Protein AF-A0A8T7B0U7-F1 (afdb_monomer)

Nearest PDB structures (foldseek):
  4ayx-assembly1_A  TM=1.144E-01  e=4.766E+00  Homo sapiens

Sequence (332 aa):
MTILILPALLFLIVSVLLARHGRPAISWLVFVVGLVSWLVGVDAVIETTLRKLHQYPARVALLSASFLALSVAGRRCGWAAGVYSGLLLLPLLVWLAVRIELEPFRNLAWLAWLVALVSHLEILRGIPGARYLAAWHVGGVVLVVTLLVRELQWIIGVTTWTNTAIVIALVVLAISLAHGHRFLHWPLRRERRIYLATAVTLVCSLLVWFLVVVTVTSGDPMPLAYRPLLNPYDIATLILLVGALVVLHAGLMQWRPAFAIATIGLSAASLCGWLLVGFAVVRGVYYGGPLRYWNEMTNTAVFVMVMLVAAAASIVSTVVIVHKVGSRQSLS

Foldseek 3Di:
DVVLQVQLVVLLVVLLVCVVVVNNVVSLVSNVSSVVSNLVVQLVCLVVPDDPVCSLLSNLQVLLVCLLVLLVVCLVSVNPNSLCSNVVLLVVLVVSLVPPPDACPPDCNVVSVVSSLVSLQSSLVSDPDDPCSLVSVLSSVVSVLSNQLRNLCVPVVDVLLSLLSSLLVLLVQLLCLLPVLVPDVPPCVVPVVSSLVSSLVSLLVNLVVLLVVLVPDLLDQPPDQDDQCPRSLSNSLVSSLVSNCSSLVSVCVVPPPVLVVSLVSVLSSLLSSLSSVLSSVVSNCCRVDPCVDPDDDPVVVVSVVVSVVVSVVVSVVSVVVSVVVVVVVVVD

pLDDT: mean 81.74, std 15.78, range [41.78, 98.06]

Mean predicted aligned error: 9.74 Å

Structure (mmCIF, N/CA/C/O backbone):
data_AF-A0A8T7B0U7-F1
#
_entry.id   AF-A0A8T7B0U7-F1
#
loop_
_atom_site.group_PDB
_atom_site.id
_atom_site.type_symbol
_atom_site.label_atom_id
_atom_site.label_alt_id
_atom_site.label_comp_id
_atom_site.label_asym_id
_atom_site.label_entity_id
_atom_site.label_seq_id
_atom_site.pdbx_PDB_ins_code
_atom_site.Cartn_x
_atom_site.Cartn_y
_atom_site.Cartn_z
_atom_site.occupancy
_atom_site.B_iso_or_equiv
_atom_site.auth_seq_id
_atom_site.auth_comp_id
_atom_site.auth_asym_id
_atom_site.auth_atom_id
_atom_site.pdbx_PDB_model_num
ATOM 1 N N . MET A 1 1 ? 5.282 -15.676 31.267 1.00 58.38 1 MET A N 1
ATOM 2 C CA . MET A 1 1 ? 4.934 -14.723 30.183 1.00 58.38 1 MET A CA 1
ATOM 3 C C . MET A 1 1 ? 3.430 -14.583 29.927 1.00 58.38 1 MET A C 1
ATOM 5 O O . MET A 1 1 ? 3.002 -13.490 29.587 1.00 58.38 1 MET A O 1
ATOM 9 N N . THR A 1 2 ? 2.601 -15.595 30.216 1.00 63.00 2 THR A N 1
ATOM 10 C CA . THR A 1 2 ? 1.122 -15.486 30.333 1.00 63.00 2 THR A CA 1
ATOM 11 C C . THR A 1 2 ? 0.635 -14.372 31.273 1.00 63.00 2 THR A C 1
ATOM 13 O O . THR A 1 2 ? -0.505 -13.927 31.168 1.00 63.00 2 THR A O 1
ATOM 16 N N . ILE A 1 3 ? 1.519 -13.887 32.150 1.00 71.50 3 ILE A N 1
ATOM 17 C CA . ILE A 1 3 ? 1.264 -12.851 33.155 1.00 71.50 3 ILE A CA 1
ATOM 18 C C . ILE A 1 3 ? 0.852 -11.505 32.533 1.00 71.50 3 ILE A C 1
ATOM 20 O O . ILE A 1 3 ? 0.134 -10.773 33.192 1.00 71.50 3 ILE A O 1
ATOM 24 N N . LEU A 1 4 ? 1.224 -11.174 31.287 1.00 82.12 4 LEU A N 1
ATOM 25 C CA . LEU A 1 4 ? 0.857 -9.879 30.676 1.00 82.12 4 LEU A CA 1
ATOM 26 C C . LEU A 1 4 ? -0.452 -9.907 29.869 1.00 82.12 4 LEU A C 1
ATOM 28 O O . LEU A 1 4 ? -1.133 -8.888 29.772 1.00 82.12 4 LEU A O 1
ATOM 32 N N . ILE A 1 5 ? -0.844 -11.064 29.329 1.00 84.75 5 ILE A N 1
ATOM 33 C CA . ILE A 1 5 ? -2.018 -11.182 28.446 1.00 84.75 5 ILE A CA 1
ATOM 34 C C . ILE A 1 5 ? -3.327 -11.051 29.234 1.00 84.75 5 ILE A C 1
ATOM 36 O O . ILE A 1 5 ? -4.233 -10.329 28.819 1.00 84.75 5 ILE A O 1
ATOM 40 N N . LEU A 1 6 ? -3.428 -11.725 30.383 1.00 86.38 6 LEU A N 1
ATOM 41 C CA . LEU A 1 6 ? -4.637 -11.696 31.213 1.00 86.38 6 LEU A CA 1
ATOM 42 C C . LEU A 1 6 ? -4.939 -10.287 31.765 1.00 86.38 6 LEU A C 1
ATOM 44 O O . LEU A 1 6 ? -6.068 -9.823 31.585 1.00 86.38 6 LEU A O 1
ATOM 48 N N . PRO A 1 7 ? -3.969 -9.551 32.346 1.00 86.94 7 PRO A N 1
ATOM 49 C CA . PRO A 1 7 ? -4.178 -8.159 32.736 1.00 86.94 7 PRO A CA 1
ATOM 50 C C . PRO A 1 7 ? -4.520 -7.255 31.554 1.00 86.94 7 PRO A C 1
ATOM 52 O O . PRO A 1 7 ? -5.380 -6.391 31.690 1.00 86.94 7 PRO A O 1
ATOM 55 N N . ALA A 1 8 ? -3.909 -7.464 30.382 1.00 89.56 8 ALA A N 1
ATOM 56 C CA . ALA A 1 8 ? -4.226 -6.682 29.190 1.00 89.56 8 ALA A CA 1
ATOM 57 C C . ALA A 1 8 ? -5.699 -6.831 28.781 1.00 89.56 8 ALA A C 1
ATOM 59 O O . ALA A 1 8 ? -6.387 -5.831 28.572 1.00 89.56 8 ALA A O 1
ATOM 60 N N . LEU A 1 9 ? -6.211 -8.066 28.739 1.00 89.81 9 LEU A N 1
ATOM 61 C CA . LEU A 1 9 ? -7.627 -8.332 28.473 1.00 89.81 9 LEU A CA 1
ATOM 62 C C . LEU A 1 9 ? -8.532 -7.708 29.538 1.00 89.81 9 LEU A C 1
ATOM 64 O O . LEU A 1 9 ? -9.548 -7.107 29.192 1.00 89.81 9 LEU A O 1
ATOM 68 N N . LEU A 1 10 ? -8.147 -7.792 30.815 1.00 91.75 10 LEU A N 1
ATOM 69 C CA . LEU A 1 10 ? -8.886 -7.154 31.903 1.00 91.75 10 LEU A CA 1
ATOM 70 C C . LEU A 1 10 ? -8.962 -5.634 31.708 1.00 91.75 10 LEU A C 1
ATOM 72 O O . LEU A 1 10 ? -10.052 -5.073 31.786 1.00 91.75 10 LEU A O 1
ATOM 76 N N . PHE A 1 11 ? -7.850 -4.968 31.388 1.00 91.44 11 PHE A N 1
ATOM 77 C CA . PHE A 1 11 ? -7.842 -3.533 31.096 1.00 91.44 11 PHE A CA 1
ATOM 78 C C . PHE A 1 11 ? -8.731 -3.193 29.894 1.00 91.44 11 PHE A C 1
ATOM 80 O O . PHE A 1 11 ? -9.524 -2.254 29.964 1.00 91.44 11 PHE A O 1
ATOM 87 N N . LEU A 1 12 ? -8.690 -3.983 28.819 1.00 90.06 12 LEU A N 1
ATOM 88 C CA . LEU A 1 12 ? -9.572 -3.778 27.668 1.00 90.06 12 LEU A CA 1
ATOM 89 C C . LEU A 1 12 ? -11.055 -3.910 28.062 1.00 90.06 12 LEU A C 1
ATOM 91 O O . LEU A 1 12 ? -11.851 -3.039 27.711 1.00 90.06 12 LEU A O 1
ATOM 95 N N . ILE A 1 13 ? -11.427 -4.914 28.860 1.00 91.06 13 ILE A N 1
ATOM 96 C CA . ILE A 1 13 ? -12.803 -5.094 29.356 1.00 91.06 13 ILE A CA 1
ATOM 97 C C . ILE A 1 13 ? -13.225 -3.926 30.256 1.00 91.06 13 ILE A C 1
ATOM 99 O O . ILE A 1 13 ? -14.291 -3.339 30.053 1.00 91.06 13 ILE A O 1
ATOM 103 N N . VAL A 1 14 ? -12.383 -3.540 31.219 1.00 91.62 14 VAL A N 1
ATOM 104 C CA . VAL A 1 14 ? -12.645 -2.408 32.121 1.00 91.62 14 VAL A CA 1
ATOM 105 C C . VAL A 1 14 ? -12.813 -1.115 31.324 1.00 91.62 14 VAL A C 1
ATOM 107 O O . VAL A 1 14 ? -13.715 -0.330 31.614 1.00 91.62 14 VAL A O 1
ATOM 110 N N . SER A 1 15 ? -12.020 -0.908 30.269 1.00 91.38 15 SER A N 1
ATOM 111 C CA . SER A 1 15 ? -12.157 0.268 29.407 1.00 91.38 15 SER A CA 1
ATOM 112 C C . SER A 1 15 ? -13.527 0.332 28.716 1.00 91.38 15 SER A C 1
ATOM 114 O O . SER A 1 15 ? -14.124 1.410 28.654 1.00 91.38 15 SER A O 1
ATOM 116 N N . VAL A 1 16 ? -14.079 -0.806 28.275 1.00 91.69 16 VAL A N 1
ATOM 117 C CA . VAL A 1 16 ? -15.429 -0.888 27.691 1.00 91.69 16 VAL A CA 1
ATOM 118 C C . VAL A 1 16 ? -16.489 -0.539 28.734 1.00 91.69 16 VAL A C 1
ATOM 120 O O . VAL A 1 16 ? -17.397 0.245 28.453 1.00 91.69 16 VAL A O 1
ATOM 123 N N . LEU A 1 17 ? -16.368 -1.082 29.950 1.00 91.75 17 LEU A N 1
ATOM 124 C CA . LEU A 1 17 ? -17.300 -0.795 31.043 1.00 91.75 17 LE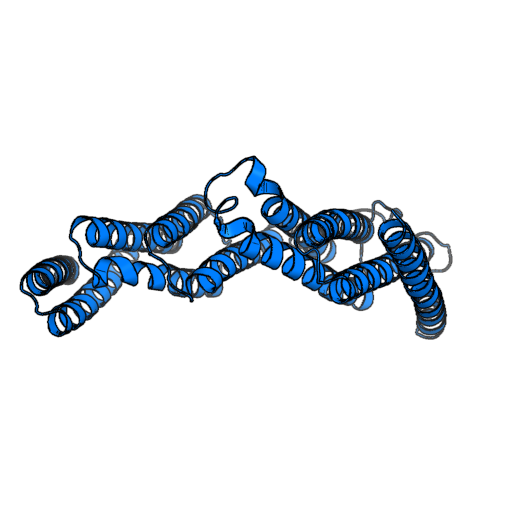U A CA 1
ATOM 125 C C . LEU A 1 17 ? -17.284 0.692 31.415 1.00 91.75 17 LEU A C 1
ATOM 127 O O . LEU A 1 17 ? -18.345 1.300 31.534 1.00 91.75 17 LEU A O 1
ATOM 131 N N . LEU A 1 18 ? -16.103 1.303 31.528 1.00 90.19 18 LEU A N 1
ATOM 132 C CA . LEU A 1 18 ? -15.958 2.731 31.827 1.00 90.19 18 LEU A CA 1
ATOM 133 C C . LEU A 1 18 ? -16.575 3.625 30.746 1.00 90.19 18 LEU A C 1
ATOM 135 O O . LEU A 1 18 ? -17.212 4.627 31.075 1.00 90.19 18 LEU A O 1
ATOM 139 N N . ALA A 1 19 ? -16.438 3.255 29.468 1.00 89.38 19 ALA A N 1
ATOM 140 C CA . ALA A 1 19 ? -17.075 3.984 28.373 1.00 89.38 19 ALA A CA 1
ATOM 141 C C . ALA A 1 19 ? -18.606 3.960 28.494 1.00 89.38 19 ALA A C 1
ATOM 143 O O . ALA A 1 19 ? -19.247 4.997 28.339 1.00 89.38 19 ALA A O 1
ATOM 144 N N . ARG A 1 20 ? -19.186 2.801 28.834 1.00 90.62 20 ARG A N 1
ATOM 145 C CA . ARG A 1 20 ? -20.640 2.651 29.025 1.00 90.62 20 ARG A CA 1
ATOM 146 C C . ARG A 1 20 ? -21.184 3.445 30.215 1.00 90.62 20 ARG A C 1
ATOM 148 O O . ARG A 1 20 ? -22.326 3.879 30.165 1.00 90.62 20 ARG A O 1
ATOM 155 N N . HIS A 1 21 ? -20.371 3.679 31.245 1.00 92.88 21 HIS A N 1
ATOM 156 C CA . HIS A 1 21 ? -20.741 4.476 32.424 1.00 92.88 21 HIS A CA 1
ATOM 157 C C . HIS A 1 21 ? -20.444 5.979 32.267 1.00 92.88 21 HIS A C 1
ATOM 159 O O . HIS A 1 21 ? -20.352 6.698 33.260 1.00 92.88 21 HIS A O 1
ATOM 165 N N . GLY A 1 22 ? -20.241 6.471 31.039 1.00 91.00 22 GLY A N 1
ATOM 166 C CA . GLY A 1 22 ? -20.046 7.900 30.783 1.00 91.00 22 GLY A CA 1
ATOM 167 C C . GLY A 1 22 ? -18.692 8.451 31.243 1.00 91.00 22 GLY A C 1
ATOM 168 O O . GLY A 1 22 ? -18.569 9.652 31.465 1.00 91.00 22 GLY A O 1
ATOM 169 N N . ARG A 1 23 ? -17.656 7.604 31.371 1.00 92.50 23 ARG A N 1
ATOM 170 C CA . ARG A 1 23 ? -16.283 8.009 31.743 1.00 92.50 23 ARG A CA 1
ATOM 171 C C . ARG A 1 23 ? -15.294 7.835 30.576 1.00 92.50 23 ARG A C 1
ATOM 173 O O . ARG A 1 23 ? -14.369 7.022 30.671 1.00 92.50 23 ARG A O 1
ATOM 180 N N . PRO A 1 24 ? -15.446 8.581 29.464 1.00 88.44 24 PRO A N 1
ATOM 181 C CA . PRO A 1 24 ? -14.676 8.345 28.243 1.00 88.44 24 PRO A CA 1
ATOM 182 C C . PRO A 1 24 ? -13.173 8.604 28.412 1.00 88.44 24 PRO A C 1
ATOM 184 O O . PRO A 1 24 ? -12.373 7.840 27.885 1.00 88.44 24 PRO A O 1
ATOM 187 N N . ALA A 1 25 ? -12.763 9.620 29.179 1.00 90.44 25 ALA A N 1
ATOM 188 C CA . ALA A 1 25 ? -11.343 9.934 29.372 1.00 90.44 25 ALA A CA 1
ATOM 189 C C . ALA A 1 25 ? -10.581 8.805 30.092 1.00 90.44 25 ALA A C 1
ATOM 191 O O . ALA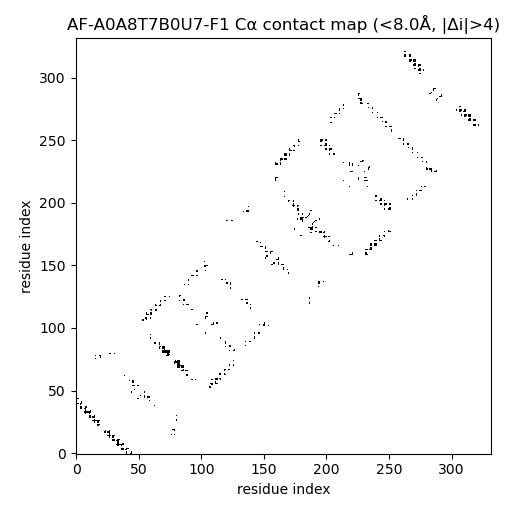 A 1 25 ? -9.521 8.375 29.641 1.00 90.44 25 ALA A O 1
ATOM 192 N N . ILE A 1 26 ? -11.156 8.267 31.174 1.00 91.88 26 ILE A N 1
ATOM 193 C CA . ILE A 1 26 ? -10.558 7.152 31.925 1.00 91.88 26 ILE A CA 1
ATOM 194 C C . ILE A 1 26 ? -10.589 5.872 31.081 1.00 91.88 26 ILE A C 1
ATOM 196 O O . ILE A 1 26 ? -9.618 5.121 31.075 1.00 91.88 26 ILE A O 1
ATOM 200 N N . SER A 1 27 ? -11.667 5.651 30.317 1.00 90.81 27 SER A N 1
ATOM 201 C CA . SER A 1 27 ? -11.742 4.546 29.354 1.00 90.81 27 SER A CA 1
ATOM 202 C C . SER A 1 27 ? -10.560 4.568 28.381 1.00 90.81 27 SER A C 1
ATOM 204 O O . SER A 1 27 ? -9.916 3.540 28.200 1.00 90.81 27 SER A O 1
ATOM 206 N N . TRP A 1 28 ? -10.213 5.730 27.820 1.00 91.50 28 TRP A N 1
ATOM 207 C CA . TRP A 1 28 ? -9.064 5.864 26.923 1.00 91.50 28 TRP A CA 1
ATOM 208 C C . TRP A 1 28 ? -7.728 5.555 27.596 1.00 91.50 28 TRP A C 1
ATOM 210 O O . TRP A 1 28 ? -6.923 4.828 27.019 1.00 91.50 28 TRP A O 1
ATOM 220 N N . LEU A 1 29 ? -7.495 6.056 28.811 1.00 93.38 29 LEU A N 1
ATOM 221 C CA . LEU A 1 29 ? -6.260 5.775 29.548 1.00 93.38 29 LEU A CA 1
ATOM 222 C C . LEU A 1 29 ? -6.094 4.268 29.788 1.00 93.38 29 LEU A C 1
ATOM 224 O O . LEU A 1 29 ? -5.065 3.684 29.450 1.00 93.38 29 LEU A O 1
ATOM 228 N N . VAL A 1 30 ? -7.141 3.630 30.319 1.00 93.12 30 VAL A N 1
ATOM 229 C CA . VAL A 1 30 ? -7.150 2.190 30.597 1.00 93.12 30 VAL A CA 1
ATOM 230 C C . VAL A 1 30 ? -7.021 1.385 29.299 1.00 93.12 30 VAL A C 1
ATOM 232 O O . VAL A 1 30 ? -6.308 0.384 29.264 1.00 93.12 30 VAL A O 1
ATOM 235 N N . PHE A 1 31 ? -7.650 1.845 28.214 1.00 94.00 31 PHE A N 1
ATOM 236 C CA . PHE A 1 31 ? -7.523 1.234 26.895 1.00 94.00 31 PHE A CA 1
ATOM 237 C C . PHE A 1 31 ? -6.081 1.263 26.383 1.00 94.00 31 PHE A C 1
ATOM 239 O O . PHE A 1 31 ? -5.591 0.232 25.937 1.00 94.00 31 PHE A O 1
ATOM 246 N N . VAL A 1 32 ? -5.390 2.405 26.462 1.00 94.06 32 VAL A N 1
ATOM 247 C CA . VAL A 1 32 ? -4.000 2.527 25.995 1.00 94.06 32 VAL A CA 1
ATOM 248 C C . VAL A 1 32 ? -3.083 1.593 26.782 1.00 94.06 32 VAL A C 1
ATOM 250 O O . VAL A 1 32 ? -2.301 0.8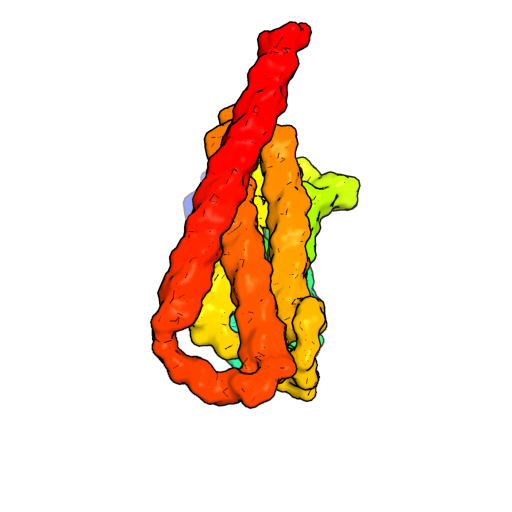63 26.176 1.00 94.06 32 VAL A O 1
ATOM 253 N N . VAL A 1 33 ? -3.218 1.549 28.111 1.00 94.88 33 VAL A N 1
ATOM 254 C CA . VAL A 1 33 ? -2.440 0.629 28.961 1.00 94.88 33 VAL A CA 1
ATOM 255 C C . VAL A 1 33 ? -2.730 -0.830 28.600 1.00 94.88 33 VAL A C 1
ATOM 257 O O . VAL A 1 33 ? -1.799 -1.622 28.438 1.00 94.88 33 VAL A O 1
ATOM 260 N N . GLY A 1 34 ? -4.007 -1.182 28.416 1.00 94.56 34 GLY A N 1
ATOM 261 C CA . GLY A 1 34 ? -4.421 -2.518 27.992 1.00 94.56 34 GLY A CA 1
ATOM 262 C C . GLY A 1 34 ? -3.879 -2.898 26.615 1.00 94.56 34 GLY A C 1
ATOM 263 O O . GLY A 1 34 ? -3.352 -3.994 26.448 1.00 94.56 34 GLY A O 1
ATOM 264 N N . LEU A 1 35 ? -3.935 -1.982 25.646 1.00 94.12 35 LEU A N 1
ATOM 265 C CA . LEU A 1 35 ? -3.436 -2.195 24.290 1.00 94.12 35 LEU A CA 1
ATOM 266 C C . LEU A 1 35 ? -1.916 -2.380 24.276 1.00 94.12 35 LEU A C 1
ATOM 268 O O . LEU A 1 35 ? -1.436 -3.338 23.681 1.00 94.12 35 LEU A O 1
ATOM 272 N N . VAL A 1 36 ? -1.152 -1.516 24.950 1.00 94.19 36 VAL A N 1
ATOM 273 C CA . VAL A 1 36 ? 0.313 -1.652 25.029 1.00 94.19 36 VAL A CA 1
ATOM 274 C C . VAL A 1 36 ? 0.693 -2.972 25.700 1.00 94.19 36 VAL A C 1
ATOM 276 O O . VAL A 1 36 ? 1.521 -3.711 25.169 1.00 94.19 36 VAL A O 1
ATOM 279 N N . SER A 1 37 ? 0.039 -3.314 26.813 1.00 94.00 37 SER A N 1
ATOM 280 C CA . SER A 1 37 ? 0.275 -4.580 27.519 1.00 94.00 37 SER A CA 1
ATOM 281 C C . SER A 1 37 ? -0.056 -5.794 26.644 1.00 94.00 37 SER A C 1
ATOM 283 O O . SER A 1 37 ? 0.686 -6.776 26.652 1.00 94.00 37 SER A O 1
ATOM 285 N N . TRP A 1 38 ? -1.132 -5.719 25.849 1.00 94.31 38 TRP A N 1
ATOM 286 C CA . TRP A 1 38 ? -1.507 -6.753 24.881 1.00 94.31 38 TRP A CA 1
ATOM 287 C C . TRP A 1 38 ? -0.435 -6.923 23.806 1.00 94.31 38 TRP A C 1
ATOM 289 O O . TRP A 1 38 ? 0.011 -8.040 23.562 1.00 94.31 38 TRP A O 1
ATOM 299 N N . LEU A 1 39 ? 0.009 -5.822 23.193 1.00 93.44 39 LEU A N 1
ATOM 300 C CA . LEU A 1 39 ? 1.000 -5.845 22.118 1.00 93.44 39 LEU A CA 1
ATOM 301 C C . LEU A 1 39 ? 2.340 -6.422 22.589 1.00 93.44 39 LEU A C 1
ATOM 303 O O . LEU A 1 39 ? 2.879 -7.311 21.933 1.00 93.44 39 LEU A O 1
ATOM 307 N N . VAL A 1 40 ? 2.835 -5.980 23.749 1.00 94.62 40 VAL A N 1
ATOM 308 C CA . VAL A 1 40 ? 4.074 -6.502 24.352 1.00 94.62 40 VAL A CA 1
ATOM 309 C C . VAL A 1 40 ? 3.918 -7.973 24.742 1.00 94.62 40 VAL A C 1
ATOM 311 O O . VAL A 1 40 ? 4.802 -8.784 24.476 1.00 94.62 40 VAL A O 1
ATOM 314 N N . GLY A 1 41 ? 2.784 -8.343 25.344 1.00 93.56 41 GLY A N 1
ATOM 315 C CA . GLY A 1 41 ? 2.510 -9.721 25.747 1.00 93.56 41 GLY A CA 1
ATOM 316 C C . GLY A 1 41 ? 2.437 -10.687 24.562 1.00 93.56 41 GLY A C 1
ATOM 317 O O . GLY A 1 41 ? 3.018 -11.770 24.622 1.00 93.56 41 GLY A O 1
ATOM 318 N N . VAL A 1 42 ? 1.757 -10.297 23.480 1.00 92.81 42 VAL A N 1
ATOM 319 C CA . VAL A 1 42 ? 1.653 -11.103 22.254 1.00 92.81 42 VAL A CA 1
ATOM 320 C C . VAL A 1 42 ? 3.012 -11.251 21.580 1.00 92.81 42 VAL A C 1
ATOM 322 O O . VAL A 1 42 ? 3.368 -12.363 21.198 1.00 92.81 42 VAL A O 1
ATOM 325 N N . ASP A 1 43 ? 3.787 -10.171 21.468 1.00 93.94 43 ASP A N 1
ATOM 326 C CA . ASP A 1 43 ? 5.119 -10.226 20.861 1.00 93.94 43 ASP A CA 1
ATOM 327 C C . ASP A 1 43 ? 6.057 -11.166 21.634 1.00 93.94 43 ASP A C 1
ATOM 329 O O . ASP A 1 43 ? 6.656 -12.067 21.049 1.00 93.94 43 ASP A O 1
ATOM 333 N N . ALA A 1 44 ? 6.070 -11.063 22.964 1.00 94.69 44 ALA A N 1
ATOM 334 C CA . ALA A 1 44 ? 6.838 -11.953 23.830 1.00 94.69 44 ALA A CA 1
ATOM 335 C C . ALA A 1 44 ? 6.447 -13.438 23.673 1.00 94.69 44 ALA A C 1
ATOM 337 O O . ALA A 1 44 ? 7.306 -14.325 23.672 1.00 94.69 44 ALA A O 1
ATOM 338 N N . VAL A 1 45 ? 5.151 -13.737 23.514 1.00 94.62 45 VAL A N 1
ATOM 339 C CA . VAL A 1 45 ? 4.688 -15.110 23.243 1.00 94.62 45 VAL A CA 1
ATOM 340 C C . VAL A 1 45 ? 5.139 -15.584 21.862 1.00 94.62 45 VAL A C 1
ATOM 342 O O . VAL A 1 45 ? 5.587 -16.723 21.736 1.00 94.62 45 VAL A O 1
ATOM 345 N N . ILE A 1 46 ? 5.069 -14.733 20.835 1.00 94.88 46 ILE A N 1
ATOM 346 C CA . ILE A 1 46 ? 5.552 -15.064 19.488 1.00 94.88 46 ILE A CA 1
ATOM 347 C C . ILE A 1 46 ? 7.043 -15.406 19.526 1.00 94.88 46 ILE A C 1
ATOM 349 O O . ILE A 1 46 ? 7.444 -16.433 18.976 1.00 94.88 46 ILE A O 1
ATOM 353 N N . GLU A 1 47 ? 7.853 -14.582 20.191 1.00 95.06 47 GLU A N 1
ATOM 354 C CA . GLU A 1 47 ? 9.303 -14.771 20.266 1.00 95.06 47 GLU A CA 1
ATOM 355 C C . GLU A 1 47 ? 9.701 -16.058 20.987 1.00 95.06 47 GLU A C 1
ATOM 357 O O . GLU A 1 47 ? 10.636 -16.736 20.559 1.00 95.06 47 GLU A O 1
ATOM 362 N N . THR A 1 48 ? 8.975 -16.418 22.047 1.00 95.38 48 THR A N 1
ATOM 363 C CA . THR A 1 48 ? 9.272 -17.612 22.852 1.00 95.38 48 THR A CA 1
ATOM 364 C C . THR A 1 48 ? 8.689 -18.903 22.286 1.00 95.38 48 THR A C 1
ATOM 366 O O . THR A 1 48 ? 9.246 -19.972 22.527 1.00 95.38 48 THR A O 1
ATOM 369 N N . THR A 1 49 ? 7.591 -18.829 21.529 1.00 95.94 49 THR A N 1
ATOM 370 C CA . THR A 1 49 ? 6.856 -20.023 21.072 1.00 95.94 49 THR A CA 1
ATOM 371 C C . THR A 1 49 ? 7.179 -20.396 19.629 1.00 95.94 49 THR A C 1
ATOM 373 O O . THR A 1 49 ? 7.224 -21.577 19.283 1.00 95.94 49 THR A O 1
ATOM 376 N N . LEU A 1 50 ? 7.381 -19.406 18.756 1.00 95.25 50 LEU A N 1
ATOM 377 C CA . LEU A 1 50 ? 7.551 -19.641 17.326 1.00 95.25 50 LEU A CA 1
ATOM 378 C C . LEU A 1 50 ? 9.021 -19.576 16.921 1.00 95.25 50 LEU A C 1
ATOM 380 O O . LEU A 1 50 ? 9.780 -18.703 17.343 1.00 95.25 50 LEU A O 1
ATOM 384 N N . ARG A 1 51 ? 9.414 -20.471 16.007 1.00 93.62 51 ARG A N 1
ATOM 385 C CA . ARG A 1 51 ? 10.712 -20.387 15.320 1.00 93.62 51 ARG A CA 1
ATOM 386 C C . ARG A 1 51 ? 10.826 -19.035 14.610 1.00 93.62 51 ARG A C 1
ATOM 388 O O . ARG A 1 51 ? 9.837 -18.578 14.037 1.00 93.62 51 ARG A O 1
ATOM 395 N N . LYS A 1 52 ? 12.034 -18.453 14.554 1.00 90.56 52 LYS A N 1
ATOM 396 C CA . LYS A 1 52 ? 12.315 -17.135 13.932 1.00 90.56 52 LYS A CA 1
ATOM 397 C C . LYS A 1 52 ? 11.632 -16.937 12.573 1.00 90.56 52 LYS A C 1
ATOM 399 O O . LYS A 1 52 ? 11.051 -15.887 12.322 1.00 90.56 52 LYS A O 1
ATOM 404 N N . LEU A 1 53 ? 11.620 -17.980 11.740 1.00 90.31 53 LEU A N 1
ATOM 405 C CA . LEU A 1 53 ? 11.000 -17.971 10.412 1.00 90.31 53 LEU A CA 1
ATOM 406 C C . LEU A 1 53 ? 9.486 -17.657 10.418 1.00 90.31 53 LEU A C 1
ATOM 408 O O . LEU A 1 53 ? 8.966 -17.103 9.454 1.00 90.31 53 LEU A O 1
ATOM 412 N N . HIS A 1 54 ? 8.771 -17.997 11.493 1.00 93.19 54 HIS A N 1
ATOM 413 C CA . HIS A 1 54 ? 7.323 -17.803 11.621 1.00 93.19 54 HIS A CA 1
ATOM 414 C C . HIS A 1 54 ? 6.938 -16.596 12.485 1.00 93.19 54 HIS A C 1
ATOM 416 O O . HIS A 1 54 ? 5.765 -16.230 12.518 1.00 93.19 54 HIS A O 1
ATOM 422 N N . GLN A 1 55 ? 7.895 -15.949 13.155 1.00 93.81 55 GLN A N 1
ATOM 423 C CA . GLN A 1 55 ? 7.609 -14.820 14.045 1.00 93.81 55 GLN A CA 1
ATOM 424 C C . GLN A 1 55 ? 7.055 -13.617 13.275 1.00 93.81 55 GLN A C 1
ATOM 426 O O . GLN A 1 55 ? 6.057 -13.024 13.675 1.00 93.81 55 GLN A O 1
ATOM 431 N N . TYR A 1 56 ? 7.660 -13.288 12.132 1.00 93.44 56 TYR A N 1
ATOM 432 C CA . TYR A 1 56 ? 7.219 -12.178 11.289 1.00 93.44 56 TYR A CA 1
ATOM 433 C C . TYR A 1 56 ? 5.775 -12.324 10.763 1.00 93.44 56 TYR A C 1
ATOM 435 O O . TYR A 1 56 ? 4.953 -11.450 11.052 1.00 93.44 56 TYR A O 1
ATOM 443 N N . PRO A 1 57 ? 5.406 -13.412 10.051 1.00 94.50 57 PRO A N 1
ATOM 444 C CA . PRO A 1 57 ? 4.031 -13.583 9.586 1.00 94.50 57 PRO A CA 1
ATOM 445 C C . PRO A 1 57 ? 3.030 -13.660 10.746 1.00 94.50 57 PRO A C 1
ATOM 447 O O . PRO A 1 57 ? 1.925 -13.131 10.629 1.00 94.50 57 PRO A O 1
ATOM 450 N N . ALA A 1 58 ? 3.416 -14.243 11.888 1.00 95.50 58 ALA A N 1
ATOM 451 C CA . ALA A 1 58 ? 2.569 -14.268 13.076 1.00 95.50 58 ALA A CA 1
ATOM 452 C C . ALA A 1 58 ? 2.292 -12.858 13.620 1.00 95.50 58 ALA A C 1
ATOM 454 O O . ALA A 1 58 ? 1.140 -12.557 13.919 1.00 95.50 58 ALA A O 1
ATOM 455 N N . ARG A 1 59 ? 3.301 -11.975 13.684 1.00 95.75 59 ARG A N 1
ATOM 456 C CA . ARG A 1 59 ? 3.127 -10.565 14.086 1.00 95.75 59 ARG A CA 1
ATOM 457 C C . ARG A 1 59 ? 2.133 -9.84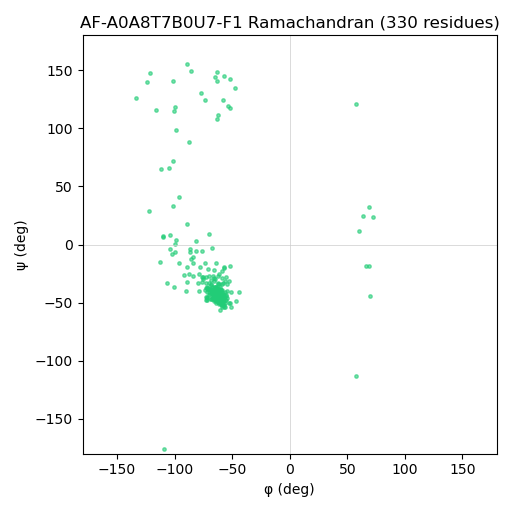7 13.178 1.00 95.75 59 ARG A C 1
ATOM 459 O O . ARG A 1 59 ? 1.177 -9.259 13.674 1.00 95.75 59 ARG A O 1
ATOM 466 N N . VAL A 1 60 ? 2.318 -9.938 11.858 1.00 96.19 60 VAL A N 1
ATOM 467 C CA . VAL A 1 60 ? 1.424 -9.301 10.874 1.00 96.19 60 VAL A CA 1
ATOM 468 C C . VAL A 1 60 ? -0.016 -9.803 11.039 1.00 96.19 60 VAL A C 1
ATOM 470 O O . VAL A 1 60 ? -0.940 -8.994 11.154 1.00 96.19 60 VAL A O 1
ATOM 473 N N . ALA A 1 61 ? -0.217 -11.122 11.111 1.00 96.75 61 ALA A N 1
ATOM 474 C CA . ALA A 1 61 ? -1.545 -11.719 11.232 1.00 96.75 61 ALA A CA 1
ATOM 475 C C . ALA A 1 61 ? -2.220 -11.392 12.577 1.00 96.75 61 ALA A C 1
ATOM 477 O O . ALA A 1 61 ? -3.376 -10.969 12.595 1.00 96.75 61 ALA A O 1
ATOM 478 N N . LEU A 1 62 ? -1.506 -11.540 13.699 1.00 95.88 62 LEU A N 1
ATOM 479 C CA . LEU A 1 62 ? -2.061 -11.328 15.039 1.00 95.88 62 LEU A CA 1
ATOM 480 C C . LEU A 1 62 ? -2.376 -9.862 15.314 1.00 95.88 62 LEU A C 1
ATOM 482 O O . LEU A 1 62 ? -3.428 -9.579 15.887 1.00 95.88 62 LEU A O 1
ATOM 486 N N . LEU A 1 63 ? -1.530 -8.925 14.874 1.00 96.00 63 LEU A N 1
ATOM 487 C CA . LEU A 1 63 ? -1.844 -7.497 14.958 1.00 96.00 63 LEU A CA 1
ATOM 488 C C . LEU A 1 63 ? -3.116 -7.186 14.172 1.00 96.00 63 LEU A C 1
ATOM 490 O O . LEU A 1 63 ? -4.055 -6.599 14.706 1.00 96.00 63 LEU A O 1
ATOM 494 N N . SER A 1 64 ? -3.179 -7.647 12.925 1.00 97.94 64 SER A N 1
ATOM 495 C CA . SER A 1 64 ? -4.316 -7.406 12.036 1.00 97.94 64 SER A CA 1
ATOM 496 C C . SER A 1 64 ? -5.620 -7.981 12.579 1.00 97.94 64 SER A C 1
ATOM 498 O O . SER A 1 64 ? -6.652 -7.310 12.543 1.00 97.94 64 SER A O 1
ATOM 500 N N . ALA A 1 65 ? -5.583 -9.200 13.121 1.00 97.25 65 ALA A N 1
ATOM 501 C CA . ALA A 1 65 ? -6.731 -9.826 13.764 1.00 97.25 65 ALA A CA 1
ATOM 502 C C . ALA A 1 65 ? -7.132 -9.094 15.055 1.00 97.25 65 ALA A C 1
ATOM 504 O O . ALA A 1 65 ? -8.318 -8.850 15.269 1.00 97.25 65 ALA A O 1
ATOM 505 N N . SER A 1 66 ? -6.161 -8.681 15.879 1.00 96.06 66 SER A N 1
ATOM 506 C CA . SER A 1 66 ? -6.411 -7.961 17.137 1.00 96.06 66 SER A CA 1
ATOM 507 C C . SER A 1 66 ? -7.097 -6.617 16.891 1.00 96.06 66 SER A C 1
ATOM 509 O O . SER A 1 66 ? -8.130 -6.330 17.494 1.00 96.06 66 SER A O 1
ATOM 511 N N . PHE A 1 67 ? -6.572 -5.802 15.971 1.00 97.56 67 PHE A N 1
ATOM 512 C CA . PHE A 1 67 ? -7.157 -4.497 15.651 1.00 97.56 67 PHE A CA 1
ATOM 513 C C . PHE A 1 67 ? -8.517 -4.617 14.959 1.00 97.56 67 PHE A C 1
ATOM 515 O O . PHE A 1 67 ? -9.414 -3.817 15.237 1.00 97.56 67 PHE A O 1
ATOM 522 N N . LEU A 1 68 ? -8.717 -5.634 14.114 1.00 97.56 68 LEU A N 1
ATOM 523 C CA . LEU A 1 68 ? -10.033 -5.909 13.540 1.00 97.56 68 LEU A CA 1
ATOM 524 C C . LEU A 1 68 ? -11.036 -6.295 14.633 1.00 97.56 68 LEU A C 1
ATOM 526 O O . LEU A 1 68 ? -12.132 -5.735 14.676 1.00 97.56 68 LEU A O 1
ATOM 530 N N . ALA A 1 69 ? -10.657 -7.199 15.540 1.00 96.38 69 ALA A N 1
ATOM 531 C CA . ALA A 1 69 ? -11.499 -7.630 16.651 1.00 96.38 69 ALA A CA 1
ATOM 532 C C . ALA A 1 69 ? -11.871 -6.456 17.570 1.00 96.38 69 ALA A C 1
ATOM 534 O O . ALA A 1 69 ? -13.051 -6.276 17.875 1.00 96.38 69 ALA A O 1
ATOM 535 N N . LEU A 1 70 ? -10.902 -5.611 17.940 1.00 95.38 70 LEU A N 1
ATOM 536 C CA . LEU A 1 70 ? -11.136 -4.394 18.725 1.00 95.38 70 LEU A CA 1
ATOM 537 C C . LEU A 1 70 ? -12.069 -3.417 18.007 1.00 95.38 70 LEU A C 1
ATOM 539 O O . LEU A 1 70 ? -12.990 -2.887 18.627 1.00 95.38 70 LEU A O 1
ATOM 543 N N . SER A 1 71 ? -11.886 -3.214 16.701 1.00 95.94 71 SER A N 1
ATOM 544 C CA . SER A 1 71 ? -12.741 -2.324 15.913 1.00 95.94 71 SER A CA 1
ATOM 545 C C . SER A 1 71 ? -14.176 -2.855 15.806 1.00 95.94 71 SER A C 1
ATOM 547 O O . SER A 1 71 ? -15.133 -2.101 15.991 1.00 95.94 71 SER A O 1
ATOM 549 N N . VAL A 1 72 ? -14.353 -4.161 15.575 1.00 95.81 72 VAL A N 1
ATOM 550 C CA . VAL A 1 72 ? -15.670 -4.822 15.535 1.00 95.81 72 VAL A CA 1
ATOM 551 C C . VAL A 1 72 ? -16.360 -4.761 16.898 1.00 95.81 72 VAL A C 1
ATOM 553 O O . VAL A 1 72 ? -17.528 -4.372 16.972 1.00 95.81 72 VAL A O 1
ATOM 556 N N . ALA A 1 73 ? -15.651 -5.105 17.977 1.00 94.00 73 ALA A N 1
ATOM 557 C CA . ALA A 1 73 ? -16.167 -5.018 19.341 1.00 94.00 73 ALA A CA 1
ATOM 558 C C . ALA A 1 73 ? -16.523 -3.571 19.706 1.00 94.00 73 ALA A C 1
ATOM 560 O O . ALA A 1 73 ? -17.597 -3.315 20.249 1.00 94.00 73 ALA A O 1
ATOM 561 N N . GLY A 1 74 ? -15.669 -2.620 19.319 1.00 94.31 74 GLY A N 1
ATOM 562 C CA . GLY A 1 74 ? -15.898 -1.186 19.444 1.00 94.31 74 GLY A CA 1
ATOM 563 C C . GLY A 1 74 ? -17.234 -0.765 18.842 1.00 94.31 74 GLY A C 1
ATOM 564 O O . GLY A 1 74 ? -18.052 -0.149 19.522 1.00 94.31 74 GLY A O 1
ATOM 565 N N . ARG A 1 75 ? -17.509 -1.175 17.598 1.00 93.88 75 ARG A N 1
ATOM 566 C CA . ARG A 1 75 ? -18.777 -0.862 16.920 1.00 93.88 75 ARG A CA 1
ATOM 567 C C . ARG A 1 75 ? -19.979 -1.492 17.614 1.00 93.88 75 ARG A C 1
ATOM 569 O O . ARG A 1 75 ? -20.969 -0.807 17.845 1.00 93.88 75 ARG A O 1
ATOM 576 N N . ARG A 1 76 ? -19.891 -2.777 17.974 1.00 94.19 76 ARG A N 1
ATOM 577 C CA . ARG A 1 76 ? -20.995 -3.505 18.627 1.00 94.19 76 ARG A CA 1
ATOM 578 C C . ARG A 1 76 ? -21.338 -2.953 20.010 1.00 94.19 76 ARG A C 1
ATOM 580 O O . ARG A 1 76 ? -22.485 -3.039 20.429 1.00 94.19 76 ARG A O 1
ATOM 587 N N . CYS A 1 77 ? -20.358 -2.392 20.713 1.00 91.75 77 CYS A N 1
ATOM 588 C CA . CYS A 1 77 ? -20.524 -1.897 22.076 1.00 91.75 77 CYS A CA 1
ATOM 589 C C . CYS A 1 77 ? -20.723 -0.379 22.181 1.00 91.75 77 CYS A C 1
ATOM 591 O O . CYS A 1 77 ? -20.808 0.109 23.306 1.00 91.75 77 CYS A O 1
ATOM 593 N N . GLY A 1 78 ? -20.740 0.364 21.066 1.00 90.06 78 GLY A N 1
ATOM 594 C CA . GLY A 1 78 ? -20.729 1.834 21.093 1.00 90.06 78 GLY A CA 1
ATOM 595 C C . GLY A 1 78 ? -19.443 2.415 21.701 1.00 90.06 78 GLY A C 1
ATOM 596 O O . GLY A 1 78 ? -19.438 3.514 22.247 1.00 90.06 78 GLY A O 1
ATOM 597 N N . TRP A 1 79 ? -18.346 1.660 21.651 1.00 91.38 79 TRP A N 1
ATOM 598 C CA . TRP A 1 79 ? -17.088 1.983 22.307 1.00 91.38 79 TRP A CA 1
ATOM 599 C C . TRP A 1 79 ? -16.105 2.623 21.323 1.00 91.38 79 TRP A C 1
ATOM 601 O O . TRP A 1 79 ? -15.416 1.943 20.558 1.00 91.38 79 TRP A O 1
ATOM 611 N N . ALA A 1 80 ? -16.039 3.957 21.364 1.00 90.69 80 ALA A N 1
ATOM 612 C CA . ALA A 1 80 ? -15.241 4.761 20.440 1.00 90.69 80 ALA A CA 1
ATOM 613 C C . ALA A 1 80 ? -13.754 4.371 20.421 1.00 90.69 80 ALA A C 1
ATOM 615 O O . ALA A 1 80 ? -13.174 4.284 19.339 1.00 90.69 80 ALA A O 1
ATOM 616 N N . ALA A 1 81 ? -13.144 4.084 21.579 1.00 91.69 81 ALA A N 1
ATOM 617 C CA . ALA A 1 81 ? -11.722 3.737 21.624 1.00 91.69 81 ALA A CA 1
ATOM 618 C C . ALA A 1 81 ? -11.411 2.457 20.842 1.00 91.69 81 ALA A C 1
ATOM 620 O O . ALA A 1 81 ? -10.481 2.441 20.037 1.00 91.69 81 ALA A O 1
ATOM 621 N N . GLY A 1 82 ? -12.260 1.434 20.969 1.00 92.50 82 GLY A N 1
ATOM 622 C CA . GLY A 1 82 ? -12.158 0.215 20.169 1.00 92.50 82 GLY A CA 1
ATOM 623 C C . GLY A 1 82 ? -12.275 0.493 18.671 1.00 92.50 82 GLY A C 1
ATOM 624 O O . GLY A 1 82 ? -11.435 0.033 17.900 1.00 92.50 82 GLY A O 1
ATOM 625 N N . VAL A 1 83 ? -13.251 1.312 18.255 1.00 93.31 83 VAL A N 1
ATOM 626 C CA . VAL A 1 83 ? -13.459 1.665 16.836 1.00 93.31 83 VAL A CA 1
ATOM 627 C C . VAL A 1 83 ? -12.223 2.337 16.238 1.00 93.31 83 VAL A C 1
ATOM 629 O O . VAL A 1 83 ? -11.714 1.872 15.216 1.00 93.31 83 VAL A O 1
ATOM 632 N N . TYR A 1 84 ? -11.734 3.402 16.879 1.00 92.81 84 TYR A N 1
ATOM 633 C CA . TYR A 1 84 ? -10.640 4.222 16.353 1.00 92.81 84 TYR A CA 1
ATOM 634 C C . TYR A 1 84 ? -9.259 3.592 16.537 1.00 92.81 84 TYR A C 1
ATOM 636 O O . TYR A 1 84 ? -8.343 3.936 15.793 1.00 92.81 84 TYR A O 1
ATOM 644 N N . SER A 1 85 ? -9.102 2.630 17.451 1.00 93.88 85 SER A N 1
ATOM 645 C CA . SER A 1 85 ? -7.843 1.892 17.602 1.00 93.88 85 SER A CA 1
ATOM 646 C C . SER A 1 85 ? -7.385 1.219 16.312 1.00 93.88 85 SER A C 1
ATOM 648 O O . SER A 1 85 ? -6.188 1.149 16.054 1.00 93.88 85 SER A O 1
ATOM 650 N N . GLY A 1 86 ? -8.324 0.802 15.456 1.00 93.31 86 GLY A N 1
ATOM 651 C CA . GLY A 1 86 ? -8.013 0.198 14.165 1.00 93.31 86 GLY A CA 1
ATOM 652 C C . GLY A 1 86 ? -7.196 1.107 13.238 1.00 93.31 86 GLY A C 1
ATOM 653 O O . GLY A 1 86 ? -6.474 0.603 12.383 1.00 93.31 86 GLY A O 1
ATOM 654 N N . LEU A 1 87 ? -7.226 2.432 13.432 1.00 94.62 87 LEU A N 1
ATOM 655 C CA . LEU A 1 87 ? -6.390 3.368 12.672 1.00 94.62 87 LEU A CA 1
ATOM 656 C C . LEU A 1 87 ? -4.893 3.199 12.959 1.00 94.62 87 LEU A C 1
ATOM 658 O O . LEU A 1 87 ? -4.082 3.577 12.115 1.00 94.62 87 LEU A O 1
ATOM 662 N N . LEU A 1 88 ? -4.528 2.607 14.102 1.00 95.62 88 LEU A N 1
ATOM 663 C CA . LEU A 1 88 ? -3.144 2.273 14.441 1.00 95.62 88 LEU A CA 1
ATOM 664 C C . LEU A 1 88 ? -2.619 1.072 13.648 1.00 95.62 88 LEU A C 1
ATOM 666 O O . LEU A 1 88 ? -1.407 0.886 13.580 1.00 95.62 88 LEU A O 1
ATOM 670 N N . LEU A 1 89 ? -3.490 0.276 13.014 1.00 96.88 89 LEU A N 1
ATOM 671 C CA . LEU A 1 89 ? -3.050 -0.889 12.250 1.00 96.88 89 LEU A CA 1
ATOM 672 C C . LEU A 1 89 ? -2.116 -0.481 11.106 1.00 96.88 89 LEU A C 1
ATOM 674 O O . LEU A 1 89 ? -1.025 -1.026 10.988 1.00 96.88 89 LEU A O 1
ATOM 678 N N . LEU A 1 90 ? -2.508 0.502 10.292 1.00 95.94 90 LEU A N 1
ATOM 679 C CA . LEU A 1 90 ? -1.718 0.930 9.136 1.00 95.94 90 LEU A CA 1
ATOM 680 C C . LEU A 1 90 ? -0.279 1.359 9.494 1.00 95.94 90 LEU A C 1
ATOM 682 O O . LEU A 1 90 ? 0.643 0.804 8.897 1.00 95.94 90 LEU A O 1
ATOM 686 N N . PRO A 1 91 ? -0.028 2.291 10.437 1.00 96.12 91 PRO A N 1
ATOM 687 C CA . PRO A 1 91 ? 1.342 2.667 10.784 1.00 96.12 91 PRO A CA 1
ATOM 688 C C . PRO A 1 91 ? 2.156 1.495 11.351 1.00 96.12 91 PRO A C 1
ATOM 690 O O . PRO A 1 91 ? 3.347 1.401 11.061 1.00 96.12 91 PRO A O 1
ATOM 693 N N . LEU A 1 92 ? 1.536 0.564 12.088 1.00 95.62 92 LEU A N 1
ATOM 694 C CA . LEU A 1 92 ? 2.218 -0.647 12.561 1.00 95.62 92 LEU A CA 1
ATOM 695 C C . LEU A 1 92 ? 2.58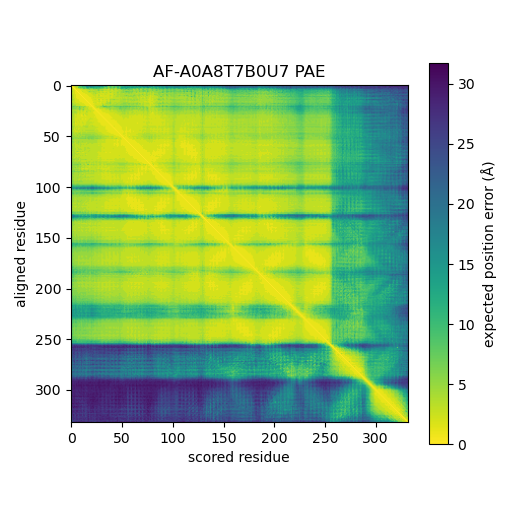5 -1.587 11.407 1.00 95.62 92 LEU A C 1
ATOM 697 O O . LEU A 1 92 ? 3.692 -2.122 11.385 1.00 95.62 92 LEU A O 1
ATOM 701 N N . LEU A 1 93 ? 1.696 -1.756 10.426 1.00 95.62 93 LEU A N 1
ATOM 702 C CA . LEU A 1 93 ? 1.984 -2.528 9.218 1.00 95.62 93 LEU A CA 1
ATOM 703 C C . LEU A 1 93 ? 3.101 -1.886 8.393 1.00 95.62 93 LEU A C 1
ATOM 705 O O . LEU A 1 93 ? 3.984 -2.596 7.927 1.00 95.62 93 LEU A O 1
ATOM 709 N N . VAL A 1 94 ? 3.112 -0.559 8.249 1.00 91.50 94 VAL A N 1
ATOM 710 C CA . VAL A 1 94 ? 4.204 0.163 7.574 1.00 91.50 94 VAL A CA 1
ATOM 711 C C . VAL A 1 94 ? 5.522 -0.034 8.321 1.00 91.50 94 VAL A C 1
ATOM 713 O O . VAL A 1 94 ? 6.533 -0.355 7.701 1.00 91.50 94 VAL A O 1
ATOM 716 N N . TRP A 1 95 ? 5.519 0.091 9.649 1.00 92.06 95 TRP A N 1
ATOM 717 C CA . TRP A 1 95 ? 6.706 -0.152 10.468 1.00 92.06 95 TRP A CA 1
ATOM 718 C C . TRP A 1 95 ? 7.239 -1.581 10.298 1.00 92.06 95 TRP A C 1
ATOM 720 O O . TRP A 1 95 ? 8.438 -1.772 10.080 1.00 92.06 95 TRP A O 1
ATOM 730 N N . LEU A 1 96 ? 6.350 -2.580 10.309 1.00 92.12 96 LEU A N 1
ATOM 731 C CA . LEU A 1 96 ? 6.713 -3.970 10.035 1.00 92.12 96 LEU A CA 1
ATOM 732 C C . LEU A 1 96 ? 7.217 -4.169 8.609 1.00 92.12 96 LEU A C 1
ATOM 734 O O . LEU A 1 96 ? 8.165 -4.924 8.427 1.00 92.12 96 LEU A O 1
ATOM 738 N N . ALA A 1 97 ? 6.612 -3.519 7.613 1.00 89.50 97 ALA A N 1
ATOM 739 C CA . ALA A 1 97 ? 7.012 -3.622 6.213 1.00 89.50 97 ALA A CA 1
ATOM 740 C C . ALA A 1 97 ? 8.414 -3.049 5.976 1.00 89.50 97 ALA A C 1
ATOM 742 O O . ALA A 1 97 ? 9.203 -3.642 5.248 1.00 89.50 97 ALA A O 1
ATOM 743 N N . VAL A 1 98 ? 8.756 -1.928 6.620 1.00 85.12 98 VAL A N 1
ATOM 744 C CA . VAL A 1 98 ? 10.083 -1.305 6.497 1.00 85.12 98 VAL A CA 1
ATOM 745 C C . VAL A 1 98 ? 11.175 -2.182 7.116 1.00 85.12 98 VAL A C 1
ATOM 747 O O . VAL A 1 98 ? 12.264 -2.272 6.547 1.00 85.12 98 VAL A O 1
ATOM 750 N N . ARG A 1 99 ? 10.869 -2.866 8.228 1.00 86.06 99 ARG A N 1
ATOM 751 C CA . ARG A 1 99 ? 11.775 -3.778 8.953 1.00 86.06 99 ARG A CA 1
ATOM 752 C C . ARG A 1 99 ? 11.880 -5.183 8.363 1.00 86.06 99 ARG A C 1
ATOM 754 O O . ARG A 1 99 ? 12.543 -6.037 8.943 1.00 86.06 99 ARG A O 1
ATOM 761 N N . ILE A 1 100 ? 11.219 -5.445 7.240 1.00 81.38 100 ILE A N 1
ATOM 762 C CA . ILE A 1 100 ? 11.422 -6.693 6.515 1.00 81.38 100 ILE A CA 1
ATOM 763 C C . ILE A 1 100 ? 12.878 -6.734 6.030 1.00 81.38 100 ILE A C 1
ATOM 765 O O . ILE A 1 100 ? 13.237 -5.996 5.115 1.00 81.38 100 ILE A O 1
ATOM 769 N N . GLU A 1 101 ? 13.692 -7.590 6.645 1.00 74.56 101 GLU A N 1
ATOM 770 C CA . GLU A 1 101 ? 15.045 -7.932 6.177 1.00 74.56 101 GLU A CA 1
ATOM 771 C C . GLU A 1 101 ? 15.038 -9.124 5.199 1.00 74.56 101 GLU A C 1
ATOM 773 O O . GLU A 1 101 ? 15.988 -9.320 4.448 1.00 74.56 101 GLU A O 1
ATOM 778 N N . LEU A 1 102 ? 13.964 -9.922 5.208 1.00 69.44 102 LEU A N 1
ATOM 779 C CA . LEU A 1 102 ? 13.798 -11.147 4.416 1.00 69.44 102 LEU A CA 1
ATOM 780 C C . LEU A 1 102 ? 12.765 -10.954 3.290 1.00 69.44 102 LEU A C 1
ATOM 782 O O . LEU A 1 102 ? 12.236 -9.879 3.081 1.00 69.44 102 LEU A O 1
ATOM 786 N N . GLU A 1 103 ? 12.450 -12.003 2.550 1.00 83.88 103 GLU A N 1
ATOM 787 C CA . GLU A 1 103 ? 11.355 -12.039 1.570 1.00 83.88 103 GLU A CA 1
ATOM 788 C C . GLU A 1 103 ? 9.987 -11.619 2.157 1.00 83.88 103 GLU A C 1
ATOM 790 O O . GLU A 1 103 ? 9.485 -12.309 3.058 1.00 83.88 103 GLU A O 1
ATOM 795 N N . PRO A 1 104 ? 9.339 -10.548 1.648 1.00 83.62 104 PRO A N 1
ATOM 796 C CA . PRO A 1 104 ? 8.035 -10.098 2.137 1.00 83.62 104 PRO A CA 1
ATOM 797 C C . PRO A 1 104 ? 6.934 -11.164 2.134 1.00 83.62 104 PRO A C 1
ATOM 799 O O . PRO A 1 104 ? 6.087 -11.147 3.032 1.00 83.62 104 PRO A O 1
ATOM 802 N N . PHE A 1 105 ? 6.935 -12.083 1.162 1.00 91.50 105 PHE A N 1
ATOM 803 C CA . PHE A 1 105 ? 5.883 -13.094 1.006 1.00 91.50 105 PHE A CA 1
ATOM 804 C C . PHE A 1 105 ? 6.284 -14.539 1.315 1.00 91.50 105 PHE A C 1
ATOM 806 O O . PHE A 1 105 ? 5.460 -15.447 1.167 1.00 91.50 105 PHE A O 1
ATOM 813 N N . ARG A 1 106 ? 7.484 -14.784 1.845 1.00 89.19 106 ARG A N 1
ATOM 814 C CA . ARG A 1 106 ? 7.939 -16.150 2.147 1.00 89.19 106 ARG A CA 1
ATOM 815 C C . ARG A 1 106 ? 7.088 -16.861 3.201 1.00 89.19 106 ARG A C 1
ATOM 817 O O . ARG A 1 106 ? 6.598 -16.272 4.168 1.00 89.19 106 ARG A O 1
ATOM 824 N N . ASN A 1 107 ? 6.988 -18.183 3.065 1.00 89.12 107 ASN A N 1
ATOM 825 C CA . ASN A 1 107 ? 6.244 -19.074 3.960 1.00 89.12 107 ASN A CA 1
ATOM 826 C C . ASN A 1 107 ? 4.761 -18.681 4.065 1.00 89.12 107 ASN A C 1
ATOM 828 O O . ASN A 1 107 ? 4.021 -18.796 3.098 1.00 89.12 107 ASN A O 1
ATOM 832 N N . LEU A 1 108 ? 4.326 -18.232 5.247 1.00 92.81 108 LEU A N 1
ATOM 833 C CA . LEU A 1 108 ? 2.956 -17.807 5.536 1.00 92.81 108 LEU A CA 1
ATOM 834 C C . LEU A 1 108 ? 2.787 -16.280 5.473 1.00 92.81 108 LEU A C 1
ATOM 836 O O . LEU A 1 108 ? 1.710 -15.775 5.789 1.00 92.81 108 LEU A O 1
ATOM 840 N N . ALA A 1 109 ? 3.828 -15.530 5.096 1.00 92.75 109 ALA A N 1
ATOM 841 C CA . ALA A 1 109 ? 3.771 -14.070 5.080 1.00 92.75 109 ALA A CA 1
ATOM 842 C C . ALA A 1 109 ? 2.826 -13.529 4.003 1.00 92.75 109 ALA A C 1
ATOM 844 O O . ALA A 1 109 ? 2.116 -12.565 4.276 1.00 92.75 109 ALA A O 1
ATOM 845 N N . TRP A 1 110 ? 2.709 -14.186 2.842 1.00 94.31 110 TRP A N 1
ATOM 846 C CA . TRP A 1 110 ? 1.695 -13.837 1.835 1.00 94.31 110 TRP A CA 1
ATOM 847 C C . TRP A 1 110 ? 0.269 -13.885 2.396 1.00 94.31 110 TRP A C 1
ATOM 849 O O . TRP A 1 110 ? -0.517 -12.961 2.181 1.00 94.31 110 TRP A O 1
ATOM 859 N N . LEU A 1 111 ? -0.050 -14.917 3.184 1.00 96.62 111 LEU A N 1
ATOM 860 C CA . LEU A 1 111 ? -1.368 -15.067 3.791 1.00 96.62 111 LEU A CA 1
ATOM 861 C C . LEU A 1 111 ? -1.571 -14.048 4.917 1.00 96.62 111 LEU A C 1
ATOM 863 O O . LEU A 1 111 ? -2.635 -13.441 5.013 1.00 96.62 111 LEU A O 1
ATOM 867 N N . ALA A 1 112 ? -0.544 -13.816 5.739 1.00 96.50 112 ALA A N 1
ATOM 868 C CA . ALA A 1 112 ? -0.590 -12.812 6.797 1.00 96.50 112 ALA A CA 1
ATOM 869 C C . ALA A 1 112 ? -0.830 -11.401 6.237 1.00 96.50 112 ALA A C 1
ATOM 871 O O . ALA A 1 112 ? -1.659 -10.663 6.769 1.00 96.50 112 ALA A O 1
ATOM 872 N N . TRP A 1 113 ? -0.166 -11.045 5.135 1.00 96.38 113 TRP A N 1
ATOM 873 C CA . TRP A 1 113 ? -0.377 -9.775 4.446 1.00 96.38 113 TRP A CA 1
ATOM 874 C C . TRP A 1 113 ? -1.765 -9.659 3.825 1.00 96.38 113 TRP A C 1
ATOM 876 O O . TRP A 1 113 ? -2.384 -8.601 3.928 1.00 96.38 113 TRP A O 1
ATOM 886 N N . LEU A 1 114 ? -2.294 -10.738 3.244 1.00 96.75 114 LEU A N 1
ATOM 887 C CA . LEU A 1 114 ? -3.671 -10.757 2.753 1.00 96.75 114 LEU A CA 1
ATOM 888 C C . LEU A 1 114 ? -4.666 -10.484 3.890 1.00 96.75 114 LEU A C 1
ATOM 890 O O . LEU A 1 114 ? -5.527 -9.614 3.757 1.00 96.75 114 LEU A O 1
ATOM 894 N N . VAL A 1 115 ? -4.506 -11.164 5.031 1.00 97.44 115 VAL A N 1
ATOM 895 C CA . VAL A 1 115 ? -5.311 -10.918 6.240 1.00 97.44 115 VAL A CA 1
ATOM 896 C C . VAL A 1 115 ? -5.164 -9.467 6.701 1.00 97.44 115 VAL A C 1
ATOM 898 O O . VAL A 1 115 ? -6.164 -8.824 7.003 1.00 97.44 115 VAL A O 1
ATOM 901 N N . ALA A 1 116 ? -3.949 -8.918 6.697 1.00 98.00 116 ALA A N 1
ATOM 902 C CA . ALA A 1 116 ? -3.691 -7.539 7.097 1.00 98.00 116 ALA A CA 1
ATOM 903 C C . ALA A 1 116 ? -4.405 -6.509 6.218 1.00 98.00 116 ALA A C 1
ATOM 905 O O . ALA A 1 116 ? -5.037 -5.585 6.735 1.00 98.00 116 ALA A O 1
ATOM 906 N N . LEU A 1 117 ? -4.356 -6.688 4.898 1.00 97.56 117 LEU A N 1
ATOM 907 C CA . LEU A 1 117 ? -5.016 -5.801 3.944 1.00 97.56 117 LEU A CA 1
ATOM 908 C C . LEU A 1 117 ? -6.542 -5.893 4.050 1.00 97.56 117 LEU A C 1
ATOM 910 O O . LEU A 1 117 ? -7.215 -4.862 4.048 1.00 97.56 117 LEU A O 1
ATOM 914 N N . VAL A 1 118 ? -7.093 -7.101 4.202 1.00 97.25 118 VAL A N 1
ATOM 915 C CA . VAL A 1 118 ? -8.537 -7.297 4.408 1.00 97.25 118 VAL A CA 1
ATOM 916 C C . VAL A 1 118 ? -8.984 -6.663 5.726 1.00 97.25 118 VAL A C 1
ATOM 918 O O . VAL A 1 118 ? -9.941 -5.889 5.731 1.00 97.25 118 VAL A O 1
ATOM 921 N N . SER A 1 119 ? -8.262 -6.910 6.825 1.00 98.06 119 SER A N 1
ATOM 922 C CA . SER A 1 119 ? -8.528 -6.286 8.124 1.00 98.06 119 SER A CA 1
ATOM 923 C C . SER A 1 119 ? -8.484 -4.764 8.041 1.00 98.06 119 SER A C 1
ATOM 925 O O . SER A 1 119 ? -9.389 -4.106 8.548 1.00 98.06 119 SER A O 1
ATOM 927 N N . HIS A 1 120 ? -7.477 -4.195 7.372 1.00 97.69 120 HIS A N 1
ATOM 928 C CA . HIS A 1 120 ? -7.364 -2.750 7.158 1.00 97.69 120 HIS A CA 1
ATOM 929 C C . HIS A 1 120 ? -8.594 -2.191 6.434 1.00 97.69 120 HIS A C 1
ATOM 931 O O . HIS A 1 120 ? -9.215 -1.244 6.914 1.00 97.69 120 HIS A O 1
ATOM 937 N N . LEU A 1 121 ? -9.016 -2.808 5.327 1.00 96.31 121 LEU A N 1
ATOM 938 C CA . LEU A 1 121 ? -10.185 -2.350 4.567 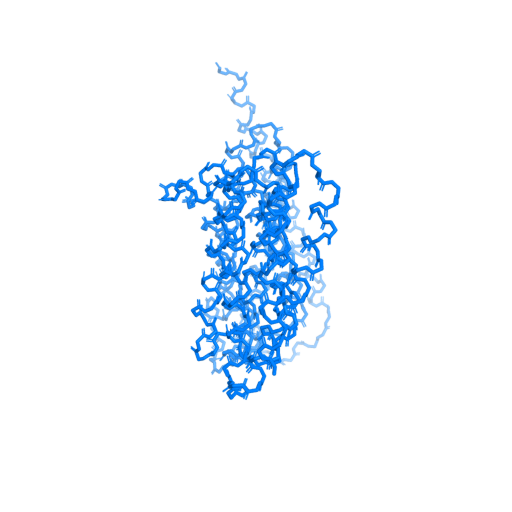1.00 96.31 121 LEU A CA 1
ATOM 939 C C . LEU A 1 121 ? -11.508 -2.493 5.336 1.00 96.31 121 LEU A C 1
ATOM 941 O O . LEU A 1 121 ? -12.374 -1.622 5.219 1.00 96.31 121 LEU A O 1
ATOM 945 N N . GLU A 1 122 ? -11.673 -3.556 6.124 1.00 96.38 122 GLU A N 1
ATOM 946 C CA . GLU A 1 122 ? -12.862 -3.765 6.961 1.00 96.38 122 GLU A CA 1
ATOM 947 C C . GLU A 1 122 ? -12.902 -2.828 8.176 1.00 96.38 122 GLU A C 1
ATOM 949 O O . GLU A 1 122 ? -13.974 -2.361 8.571 1.00 96.38 122 GLU A O 1
ATOM 954 N N . ILE A 1 123 ? -11.745 -2.481 8.746 1.00 96.19 123 ILE A N 1
ATOM 955 C CA . ILE A 1 123 ? -11.640 -1.431 9.766 1.00 96.19 123 ILE A CA 1
ATOM 956 C C . ILE A 1 123 ? -12.099 -0.096 9.177 1.00 96.19 123 ILE A C 1
ATOM 958 O O . ILE A 1 123 ? -12.985 0.539 9.750 1.00 96.19 123 ILE A O 1
ATOM 962 N N . LEU A 1 124 ? -11.561 0.308 8.018 1.00 95.50 124 LEU A N 1
ATOM 963 C CA . LEU A 1 124 ? -11.931 1.576 7.377 1.00 95.50 124 LEU A CA 1
ATOM 964 C C . LEU A 1 124 ? -13.420 1.638 7.030 1.00 95.50 124 LEU A C 1
ATOM 966 O O . LEU A 1 124 ? -14.048 2.680 7.209 1.00 95.50 124 LEU A O 1
ATOM 970 N N . ARG A 1 125 ? -14.014 0.512 6.617 1.00 93.94 125 ARG A N 1
ATOM 971 C CA . ARG A 1 125 ? -15.455 0.403 6.342 1.00 93.94 125 ARG A CA 1
ATOM 972 C C . ARG A 1 125 ? -16.322 0.767 7.543 1.00 93.94 125 ARG A C 1
ATOM 974 O O . ARG A 1 125 ? -17.435 1.262 7.376 1.00 93.94 125 ARG A O 1
ATOM 981 N N . GLY A 1 126 ? -15.830 0.470 8.742 1.00 92.06 126 GLY A N 1
ATOM 982 C CA . GLY A 1 126 ? -16.545 0.655 9.995 1.00 92.06 126 GLY A CA 1
ATOM 983 C C . GLY A 1 126 ? -16.405 2.041 10.624 1.00 92.06 126 GLY A C 1
ATOM 984 O O . GLY A 1 126 ? -17.065 2.287 11.633 1.00 92.06 126 GLY A O 1
ATOM 985 N N . ILE A 1 127 ? -15.563 2.928 10.082 1.00 91.00 127 ILE A N 1
ATOM 986 C CA . ILE A 1 127 ? -15.306 4.251 10.662 1.00 91.00 127 ILE A CA 1
ATOM 987 C C . ILE A 1 127 ? -16.141 5.307 9.917 1.00 91.00 127 ILE A C 1
ATOM 989 O O . ILE A 1 127 ? -15.962 5.499 8.713 1.00 91.00 127 ILE A O 1
ATOM 993 N N . PRO A 1 128 ? -17.060 6.016 10.594 1.00 81.38 128 PRO A N 1
ATOM 994 C CA . PRO A 1 128 ? -17.928 6.987 9.940 1.00 81.38 128 PRO A CA 1
ATOM 995 C C . PRO A 1 128 ? -17.203 8.307 9.639 1.00 81.38 128 PRO A C 1
ATOM 997 O O . PRO A 1 128 ? -16.603 8.909 10.525 1.00 81.38 128 PRO A O 1
ATOM 1000 N N . GLY A 1 129 ? -17.318 8.791 8.395 1.00 72.94 129 GLY A N 1
ATOM 1001 C CA . GLY A 1 129 ? -17.206 10.214 8.027 1.00 72.94 129 GLY A CA 1
ATOM 1002 C C . GLY A 1 129 ? -15.888 10.938 8.332 1.00 72.94 129 GLY A C 1
ATOM 1003 O O . GLY A 1 129 ? -15.833 12.164 8.246 1.00 72.94 129 GLY A O 1
ATOM 1004 N N . ALA A 1 130 ? -14.825 10.229 8.700 1.00 69.31 130 ALA A N 1
ATOM 1005 C CA . ALA A 1 130 ? -13.578 10.859 9.100 1.00 69.31 130 ALA A CA 1
ATOM 1006 C C . ALA A 1 130 ? -12.821 11.451 7.895 1.00 69.31 130 ALA A C 1
ATOM 1008 O O . ALA A 1 130 ? -12.464 10.742 6.955 1.00 69.31 130 ALA A O 1
ATOM 1009 N N . ARG A 1 131 ? -12.504 12.756 7.955 1.00 73.50 131 ARG A N 1
ATOM 1010 C CA . ARG A 1 131 ? -11.748 13.490 6.910 1.00 73.50 131 ARG A CA 1
ATOM 1011 C C . ARG A 1 131 ? -10.394 12.853 6.580 1.00 73.50 131 ARG A C 1
ATOM 1013 O O . ARG A 1 131 ? -9.916 12.984 5.460 1.00 73.50 131 ARG A O 1
ATOM 1020 N N . TYR A 1 132 ? -9.789 12.162 7.541 1.00 78.44 132 TYR A N 1
ATOM 1021 C CA . TYR A 1 132 ? -8.498 11.501 7.388 1.00 78.44 132 TYR A CA 1
ATOM 1022 C C . TYR A 1 132 ? -8.592 10.103 6.751 1.00 78.44 132 TYR A C 1
ATOM 1024 O O . TYR A 1 132 ? -7.567 9.576 6.335 1.00 78.44 132 TYR A O 1
ATOM 1032 N N . LEU A 1 133 ? -9.783 9.507 6.589 1.00 87.62 133 LEU A N 1
ATOM 1033 C CA . LEU A 1 133 ? -9.924 8.160 6.006 1.00 87.62 133 LEU A CA 1
ATOM 1034 C C . LEU A 1 133 ? -9.344 8.059 4.595 1.00 87.62 133 LEU A C 1
ATOM 1036 O O . LEU A 1 133 ? -8.762 7.034 4.246 1.00 87.62 133 LEU A O 1
ATOM 1040 N N . ALA A 1 134 ? -9.428 9.137 3.810 1.00 87.38 134 ALA A N 1
ATOM 1041 C CA . ALA A 1 134 ? -8.812 9.193 2.489 1.00 87.38 134 ALA A CA 1
ATOM 1042 C C . ALA A 1 134 ? -7.306 8.895 2.544 1.00 87.38 134 ALA A C 1
ATOM 1044 O O . ALA A 1 134 ? -6.812 8.094 1.753 1.00 87.38 134 ALA A O 1
ATOM 1045 N N . ALA A 1 135 ? -6.593 9.458 3.525 1.00 86.94 135 ALA A N 1
ATOM 1046 C CA . ALA A 1 135 ? -5.169 9.203 3.708 1.00 86.94 135 ALA A CA 1
ATOM 1047 C C . ALA A 1 135 ? -4.883 7.742 4.099 1.00 86.94 135 ALA A C 1
ATOM 1049 O O . ALA A 1 135 ? -3.868 7.199 3.682 1.00 86.94 135 ALA A O 1
ATOM 1050 N N . TRP A 1 136 ? -5.784 7.066 4.821 1.00 93.00 136 TRP A N 1
ATOM 1051 C CA . TRP A 1 136 ? -5.622 5.647 5.171 1.00 93.00 136 TRP A CA 1
ATOM 1052 C C . TRP A 1 136 ? -5.923 4.707 3.996 1.00 93.00 136 TRP A C 1
ATOM 1054 O O . TRP A 1 136 ? -5.282 3.661 3.873 1.00 93.00 136 TRP A O 1
ATOM 1064 N N . HIS A 1 137 ? -6.853 5.070 3.106 1.00 91.56 137 HIS A N 1
ATOM 1065 C CA . HIS A 1 137 ? -7.046 4.354 1.841 1.00 91.56 137 HIS A CA 1
ATOM 1066 C C . HIS A 1 137 ? -5.804 4.474 0.952 1.00 91.56 137 HIS A C 1
ATOM 1068 O O . HIS A 1 137 ? -5.290 3.459 0.481 1.00 91.56 137 HIS A O 1
ATOM 1074 N N . VAL A 1 138 ? -5.283 5.696 0.785 1.00 89.19 138 VAL A N 1
ATOM 1075 C CA . VAL A 1 138 ? -4.039 5.954 0.041 1.00 89.19 138 VAL A CA 1
ATOM 1076 C C . VAL A 1 138 ? -2.865 5.218 0.684 1.00 89.19 138 VAL A C 1
ATOM 1078 O O . VAL A 1 138 ? -2.133 4.517 -0.004 1.00 89.19 138 VAL A O 1
ATOM 1081 N N . GLY A 1 139 ? -2.714 5.308 2.005 1.00 86.31 139 GLY A N 1
ATOM 1082 C CA . GLY A 1 139 ? -1.641 4.642 2.736 1.00 86.31 139 GLY A CA 1
ATOM 1083 C C . GLY A 1 139 ? -1.696 3.116 2.624 1.00 86.31 139 GLY A C 1
ATOM 1084 O O . GLY A 1 139 ? -0.655 2.481 2.504 1.00 86.31 139 GLY A O 1
ATOM 1085 N N . GLY A 1 140 ? -2.895 2.526 2.557 1.00 92.88 140 GLY A N 1
ATOM 1086 C CA . GLY A 1 140 ? -3.061 1.105 2.245 1.00 92.88 140 GLY A CA 1
ATOM 1087 C C . GLY A 1 140 ? -2.556 0.743 0.843 1.00 92.88 140 GLY A C 1
ATOM 1088 O O . GLY A 1 140 ? -1.874 -0.264 0.680 1.00 92.88 140 GLY A O 1
ATOM 1089 N N . VAL A 1 141 ? -2.820 1.584 -0.164 1.00 91.88 141 VAL A N 1
ATOM 1090 C CA . VAL A 1 141 ? -2.265 1.396 -1.518 1.00 91.88 141 VAL A CA 1
ATOM 1091 C C . VAL A 1 141 ? -0.743 1.543 -1.509 1.00 91.88 141 VAL A C 1
ATOM 1093 O O . VAL A 1 141 ? -0.058 0.702 -2.080 1.00 91.88 141 VAL A O 1
ATOM 1096 N N . VAL A 1 142 ? -0.201 2.556 -0.829 1.00 88.12 142 VAL A N 1
ATOM 1097 C CA . VAL A 1 142 ? 1.255 2.759 -0.701 1.00 88.12 142 VAL A CA 1
ATOM 1098 C C . VAL A 1 142 ? 1.928 1.559 -0.032 1.00 88.12 142 VAL A C 1
ATOM 1100 O O . VAL A 1 142 ? 2.998 1.135 -0.471 1.00 88.12 142 VAL A O 1
ATOM 1103 N N . LEU A 1 143 ? 1.295 0.966 0.983 1.00 90.56 143 LEU A N 1
ATOM 1104 C CA . LEU A 1 143 ? 1.772 -0.265 1.610 1.00 90.56 143 LEU A CA 1
ATOM 1105 C C . LEU A 1 143 ? 1.826 -1.419 0.597 1.00 90.56 143 LEU A C 1
ATOM 1107 O O . LEU A 1 143 ? 2.855 -2.080 0.499 1.00 90.56 143 LEU A O 1
ATOM 1111 N N . VAL A 1 144 ? 0.774 -1.621 -0.206 1.00 95.19 144 VAL A N 1
ATOM 1112 C CA . VAL A 1 144 ? 0.760 -2.642 -1.274 1.00 95.19 144 VAL A CA 1
ATOM 1113 C C . VAL A 1 144 ? 1.870 -2.397 -2.297 1.00 95.19 144 VAL A C 1
ATOM 1115 O O . VAL A 1 144 ? 2.607 -3.324 -2.619 1.00 95.19 144 VAL A O 1
ATOM 1118 N N . VAL A 1 145 ? 2.033 -1.156 -2.768 1.00 89.62 145 VAL A N 1
ATOM 1119 C CA . VAL A 1 145 ? 3.121 -0.766 -3.683 1.00 89.62 145 VAL A CA 1
ATOM 1120 C C . VAL A 1 145 ? 4.480 -1.125 -3.082 1.00 89.62 145 VAL A C 1
ATOM 1122 O O . VAL A 1 145 ? 5.300 -1.750 -3.747 1.00 89.62 145 VAL A O 1
ATOM 1125 N N . THR A 1 146 ? 4.699 -0.783 -1.810 1.00 88.25 146 THR A N 1
ATOM 1126 C CA . THR A 1 146 ? 5.955 -1.056 -1.096 1.00 88.25 146 THR A CA 1
ATOM 1127 C C . THR A 1 146 ? 6.250 -2.554 -1.022 1.00 88.25 146 THR A C 1
ATOM 1129 O O . THR A 1 146 ? 7.375 -2.968 -1.299 1.00 88.25 146 THR A O 1
ATOM 1132 N N . LEU A 1 147 ? 5.248 -3.373 -0.682 1.00 92.50 147 LEU A N 1
ATOM 1133 C CA . LEU A 1 147 ? 5.402 -4.827 -0.598 1.00 92.50 147 LEU A CA 1
ATOM 1134 C C . LEU A 1 147 ? 5.691 -5.444 -1.969 1.00 92.50 147 LEU A C 1
ATOM 1136 O O . LEU A 1 147 ? 6.612 -6.246 -2.084 1.00 92.50 147 LEU A O 1
ATOM 1140 N N . LEU A 1 148 ? 4.961 -5.028 -3.010 1.00 92.00 148 LEU A N 1
ATOM 1141 C CA . LEU A 1 148 ? 5.170 -5.510 -4.378 1.00 92.00 148 LEU A CA 1
ATOM 1142 C C . LEU A 1 148 ? 6.568 -5.171 -4.896 1.00 92.00 148 LEU A C 1
ATOM 1144 O O . LEU A 1 148 ? 7.236 -6.034 -5.456 1.00 92.00 148 LEU A O 1
ATOM 1148 N N . VAL A 1 149 ? 7.025 -3.931 -4.697 1.00 89.88 149 VAL A N 1
ATOM 1149 C CA . VAL A 1 149 ? 8.364 -3.505 -5.124 1.00 89.88 149 VAL A CA 1
ATOM 1150 C C . VAL A 1 149 ? 9.440 -4.337 -4.434 1.00 89.88 149 VAL A C 1
ATOM 1152 O O . VAL A 1 149 ? 10.318 -4.863 -5.115 1.00 89.88 149 VAL A O 1
ATOM 1155 N N . ARG A 1 150 ? 9.356 -4.499 -3.107 1.00 89.56 150 ARG A N 1
ATOM 1156 C CA . ARG A 1 150 ? 10.331 -5.296 -2.349 1.00 89.56 150 ARG A CA 1
ATOM 1157 C C . ARG A 1 150 ? 10.332 -6.763 -2.769 1.00 89.56 150 ARG A C 1
ATOM 1159 O O . ARG A 1 150 ? 11.401 -7.345 -2.918 1.00 89.56 150 ARG A O 1
ATOM 1166 N N . GLU A 1 151 ? 9.159 -7.349 -2.984 1.00 92.69 151 GLU A N 1
ATOM 1167 C CA . GLU A 1 151 ? 9.062 -8.740 -3.420 1.00 92.69 151 GLU A CA 1
ATOM 1168 C C . GLU A 1 151 ? 9.697 -8.933 -4.803 1.00 92.69 151 GLU A C 1
ATOM 1170 O O . GLU A 1 151 ? 10.513 -9.830 -4.991 1.00 92.69 151 GLU A O 1
ATOM 1175 N N . LEU A 1 152 ? 9.368 -8.072 -5.770 1.00 91.94 152 LEU A N 1
ATOM 1176 C CA . LEU A 1 152 ? 9.902 -8.178 -7.129 1.00 91.94 152 LEU A CA 1
ATOM 1177 C C . LEU A 1 152 ? 11.418 -7.971 -7.169 1.00 91.94 152 LEU A C 1
ATOM 1179 O O . LEU A 1 152 ? 12.106 -8.659 -7.923 1.00 91.94 152 LEU A O 1
ATOM 1183 N N . GLN A 1 153 ? 11.939 -7.063 -6.339 1.00 89.75 153 GLN A N 1
ATOM 1184 C CA . GLN A 1 153 ? 13.380 -6.887 -6.154 1.00 89.75 153 GLN A CA 1
ATOM 1185 C C . GLN A 1 153 ? 14.054 -8.171 -5.688 1.00 89.75 153 GLN A C 1
ATOM 1187 O O . GLN A 1 153 ? 15.118 -8.515 -6.201 1.00 89.75 153 GLN A O 1
ATOM 1192 N N . TRP A 1 154 ? 13.420 -8.882 -4.760 1.00 89.44 154 TRP A N 1
ATOM 1193 C CA . TRP A 1 154 ? 13.955 -10.125 -4.237 1.00 89.44 154 TRP A CA 1
ATOM 1194 C C . TRP A 1 154 ? 13.852 -11.287 -5.239 1.00 89.44 154 TRP A C 1
ATOM 1196 O O . TRP A 1 154 ? 14.849 -11.964 -5.473 1.00 89.44 154 TRP A O 1
ATOM 1206 N N . ILE A 1 155 ? 12.684 -11.499 -5.862 1.00 90.75 155 ILE A N 1
ATOM 1207 C CA . ILE A 1 155 ? 12.439 -12.644 -6.761 1.00 90.75 155 ILE A CA 1
ATOM 1208 C C . ILE A 1 155 ? 13.331 -12.588 -8.005 1.00 90.75 155 ILE A C 1
ATOM 1210 O O . ILE A 1 155 ? 13.846 -13.613 -8.446 1.00 90.75 155 ILE A O 1
ATOM 1214 N N . ILE A 1 156 ? 13.461 -11.408 -8.615 1.00 89.56 156 ILE A N 1
ATOM 1215 C CA . ILE A 1 156 ? 14.085 -11.283 -9.936 1.00 89.56 156 ILE A CA 1
ATOM 1216 C C . ILE A 1 156 ? 15.592 -11.050 -9.819 1.00 89.56 156 ILE A C 1
ATOM 1218 O O . ILE A 1 156 ? 16.352 -11.591 -10.620 1.00 89.56 156 ILE A O 1
ATOM 1222 N N . GLY A 1 157 ? 16.041 -10.235 -8.858 1.00 83.31 157 GLY A N 1
ATOM 1223 C CA . GLY A 1 157 ? 17.461 -9.976 -8.577 1.00 83.31 157 GLY A CA 1
ATOM 1224 C C . GLY A 1 157 ? 18.252 -9.227 -9.665 1.00 83.31 157 GLY A C 1
ATOM 1225 O O . GLY A 1 157 ? 19.289 -8.644 -9.365 1.00 83.31 157 GLY A O 1
ATOM 1226 N N . VAL A 1 158 ? 17.770 -9.182 -10.912 1.00 85.88 158 VAL A N 1
ATOM 1227 C CA . VAL A 1 158 ? 18.408 -8.493 -12.044 1.00 85.88 158 VAL A CA 1
ATOM 1228 C C . VAL A 1 158 ? 17.739 -7.143 -12.285 1.00 85.88 158 VAL A C 1
ATOM 1230 O O . VAL A 1 158 ? 16.586 -7.087 -12.706 1.00 85.88 158 VAL A O 1
ATOM 1233 N N . THR A 1 159 ? 18.474 -6.047 -12.080 1.00 87.25 159 THR A N 1
ATOM 1234 C CA . THR A 1 159 ? 17.954 -4.665 -12.069 1.00 87.25 159 THR A CA 1
ATOM 1235 C C . THR A 1 159 ? 17.022 -4.325 -13.239 1.00 87.25 159 THR A C 1
ATOM 1237 O O . THR A 1 159 ? 15.926 -3.813 -13.011 1.00 87.25 159 THR A O 1
ATOM 1240 N N . THR A 1 160 ? 17.404 -4.634 -14.484 1.00 88.00 160 THR A N 1
ATOM 1241 C CA . THR A 1 160 ? 16.604 -4.314 -15.683 1.00 88.00 160 THR A CA 1
ATOM 1242 C C . THR A 1 160 ? 15.244 -5.023 -15.675 1.00 88.00 160 THR A C 1
ATOM 1244 O O . THR A 1 160 ? 14.195 -4.408 -15.898 1.00 88.00 160 THR A O 1
ATOM 1247 N N . TRP A 1 161 ? 15.246 -6.318 -15.366 1.00 92.12 161 TRP A N 1
ATOM 1248 C CA . TRP A 1 161 ? 14.039 -7.141 -15.303 1.00 92.12 161 TRP A CA 1
ATOM 1249 C C . TRP A 1 161 ? 13.186 -6.816 -14.079 1.00 92.12 161 TRP A C 1
ATOM 1251 O O . TRP A 1 161 ? 11.964 -6.744 -14.191 1.00 92.12 161 TRP A O 1
ATOM 1261 N N . THR A 1 162 ? 13.819 -6.529 -12.943 1.00 93.38 162 THR A N 1
ATOM 1262 C CA . THR A 1 162 ? 13.157 -6.063 -11.724 1.00 93.38 162 THR A CA 1
ATOM 1263 C C . THR A 1 162 ? 12.397 -4.765 -11.981 1.00 93.38 162 THR A C 1
ATOM 1265 O O . THR A 1 162 ? 11.200 -4.694 -11.713 1.00 93.38 162 THR A O 1
ATOM 1268 N N . ASN A 1 163 ? 13.049 -3.753 -12.561 1.00 91.38 163 ASN A N 1
ATOM 1269 C CA . ASN A 1 163 ? 12.405 -2.477 -12.886 1.00 91.38 163 ASN A CA 1
ATOM 1270 C C . ASN A 1 163 ? 11.237 -2.671 -13.860 1.00 91.38 163 ASN A C 1
ATOM 1272 O O . ASN A 1 163 ? 10.171 -2.088 -13.674 1.00 91.38 163 ASN A O 1
ATOM 1276 N N . THR A 1 164 ? 11.415 -3.534 -14.861 1.00 93.94 164 THR A N 1
ATOM 1277 C CA . THR A 1 164 ? 10.367 -3.881 -15.831 1.00 93.94 164 THR A CA 1
ATOM 1278 C C . THR A 1 164 ? 9.159 -4.514 -15.146 1.00 93.94 164 THR A C 1
ATOM 1280 O O . THR A 1 164 ? 8.033 -4.059 -15.332 1.00 93.94 164 THR A O 1
ATOM 1283 N N . ALA A 1 165 ? 9.378 -5.520 -14.300 1.00 95.56 165 ALA A N 1
ATOM 1284 C CA . ALA A 1 165 ? 8.308 -6.178 -13.563 1.00 95.56 165 ALA A CA 1
ATOM 1285 C C . ALA A 1 165 ? 7.597 -5.223 -12.596 1.00 95.56 165 ALA A C 1
ATOM 1287 O O . ALA A 1 165 ? 6.372 -5.269 -12.492 1.00 95.56 165 ALA A O 1
ATOM 1288 N N . ILE A 1 166 ? 8.339 -4.324 -11.936 1.00 94.75 166 ILE A N 1
ATOM 1289 C CA . ILE A 1 166 ? 7.771 -3.276 -11.079 1.00 94.75 166 ILE A CA 1
ATOM 1290 C C . ILE A 1 166 ? 6.832 -2.381 -11.890 1.00 94.75 166 ILE A C 1
ATOM 1292 O O . ILE A 1 166 ? 5.692 -2.174 -11.476 1.00 94.75 166 ILE A O 1
ATOM 1296 N N . VAL A 1 167 ? 7.263 -1.889 -13.058 1.00 95.00 167 VAL A N 1
ATOM 1297 C CA . VAL A 1 167 ? 6.405 -1.076 -13.935 1.00 95.00 167 VAL A CA 1
ATOM 1298 C C . VAL A 1 167 ? 5.129 -1.831 -14.288 1.00 95.00 167 VAL A C 1
ATOM 1300 O O . VAL A 1 167 ? 4.037 -1.298 -14.104 1.00 95.00 167 VAL A O 1
ATOM 1303 N N . ILE A 1 168 ? 5.249 -3.081 -14.740 1.00 96.94 168 ILE A N 1
ATOM 1304 C CA . ILE A 1 168 ? 4.097 -3.901 -15.136 1.00 96.94 168 ILE A CA 1
ATOM 1305 C C . ILE A 1 168 ? 3.127 -4.073 -13.963 1.00 96.94 168 ILE A C 1
ATOM 1307 O O . ILE A 1 168 ? 1.938 -3.779 -14.097 1.00 96.94 168 ILE A O 1
ATOM 1311 N N . ALA A 1 169 ? 3.624 -4.500 -12.800 1.00 97.06 169 ALA A N 1
ATOM 1312 C CA . ALA A 1 169 ? 2.802 -4.736 -11.619 1.00 97.06 169 ALA A CA 1
ATOM 1313 C C . ALA A 1 169 ? 2.082 -3.461 -11.155 1.00 97.06 169 ALA A C 1
ATOM 1315 O O . ALA A 1 169 ? 0.887 -3.493 -10.849 1.00 97.06 169 ALA A O 1
ATOM 1316 N N . LEU A 1 170 ? 2.780 -2.323 -11.139 1.00 95.50 170 LEU A N 1
ATOM 1317 C CA . LEU A 1 170 ? 2.212 -1.058 -10.680 1.00 95.50 170 LEU A CA 1
ATOM 1318 C C . LEU A 1 170 ? 1.251 -0.430 -11.699 1.00 95.50 170 LEU A C 1
ATOM 1320 O O . LEU A 1 170 ? 0.269 0.194 -11.294 1.00 95.50 170 LEU A O 1
ATOM 1324 N N . VAL A 1 171 ? 1.452 -0.656 -13.000 1.00 96.88 171 VAL A N 1
ATOM 1325 C CA . VAL A 1 171 ? 0.477 -0.299 -14.043 1.00 96.88 171 VAL A CA 1
ATOM 1326 C C . VAL A 1 171 ? -0.795 -1.133 -13.902 1.00 96.88 171 VAL A C 1
ATOM 1328 O O . VAL A 1 171 ? -1.893 -0.573 -13.904 1.00 96.88 171 VAL A O 1
ATOM 1331 N N . VAL A 1 172 ? -0.674 -2.452 -13.718 1.00 98.06 172 VAL A N 1
ATOM 1332 C CA . VAL A 1 172 ? -1.830 -3.335 -13.482 1.00 98.06 172 VAL A CA 1
ATOM 1333 C C . VAL A 1 172 ? -2.593 -2.902 -12.229 1.00 98.06 172 VAL A C 1
ATOM 1335 O O . VAL A 1 172 ? -3.825 -2.805 -12.259 1.00 98.06 172 VAL A O 1
ATOM 1338 N N . LEU A 1 173 ? -1.882 -2.569 -11.146 1.00 97.19 173 LEU A N 1
ATOM 1339 C CA . LEU A 1 173 ? -2.488 -2.022 -9.935 1.00 97.19 173 LEU A CA 1
ATOM 1340 C C . LEU A 1 173 ? -3.221 -0.706 -10.226 1.00 97.19 173 LEU A C 1
ATOM 1342 O O . LEU A 1 173 ? -4.388 -0.575 -9.864 1.00 97.19 173 LEU A O 1
ATOM 1346 N N . ALA A 1 174 ? -2.597 0.248 -10.918 1.00 94.25 174 ALA A N 1
ATOM 1347 C CA . ALA A 1 174 ? -3.230 1.524 -11.243 1.00 94.25 174 ALA A CA 1
ATOM 1348 C C . ALA A 1 174 ? -4.502 1.358 -12.092 1.00 94.25 174 ALA A C 1
ATOM 1350 O O . ALA A 1 174 ? -5.534 1.961 -11.786 1.00 94.25 174 ALA A O 1
ATOM 1351 N N . ILE A 1 175 ? -4.469 0.495 -13.113 1.00 96.81 175 ILE A N 1
ATOM 1352 C CA . ILE A 1 175 ? -5.649 0.167 -13.928 1.00 96.81 175 ILE A CA 1
ATOM 1353 C C . ILE A 1 175 ? -6.747 -0.440 -13.047 1.00 96.81 175 ILE A C 1
ATOM 1355 O O . ILE A 1 175 ? -7.910 -0.037 -13.152 1.00 96.81 175 ILE A O 1
ATOM 1359 N N . SER A 1 176 ? -6.379 -1.351 -12.143 1.00 96.94 176 SER A N 1
ATOM 1360 C CA . SER A 1 176 ? -7.303 -1.988 -11.198 1.00 96.94 176 SER A CA 1
ATOM 1361 C C . SER A 1 176 ? -7.942 -0.974 -10.247 1.00 96.94 176 SER A C 1
ATOM 1363 O O . SER A 1 176 ? -9.139 -1.051 -9.988 1.00 96.94 176 SER A O 1
ATOM 1365 N N . LEU A 1 177 ? -7.198 0.027 -9.773 1.00 94.75 177 LEU A N 1
ATOM 1366 C CA . LEU A 1 177 ? -7.742 1.097 -8.931 1.00 94.75 177 LEU A CA 1
ATOM 1367 C C . LEU A 1 177 ? -8.685 2.024 -9.719 1.00 94.75 177 LEU A C 1
ATOM 1369 O O . LEU A 1 177 ? -9.732 2.418 -9.204 1.00 94.75 177 LEU A O 1
ATOM 1373 N N . ALA A 1 178 ? -8.360 2.330 -10.978 1.00 92.94 178 ALA A N 1
ATOM 1374 C CA . ALA A 1 178 ? -9.185 3.181 -11.836 1.00 92.94 178 ALA A CA 1
ATOM 1375 C C . ALA A 1 178 ? -10.502 2.499 -12.265 1.00 92.94 178 ALA A C 1
ATOM 1377 O O . ALA A 1 178 ? -11.567 3.124 -12.254 1.00 92.94 178 ALA A O 1
ATOM 1378 N N . HIS A 1 179 ? -10.459 1.207 -12.605 1.00 94.62 179 HIS A N 1
ATOM 1379 C CA . HIS A 1 179 ? -11.579 0.488 -13.233 1.00 94.62 179 HIS A CA 1
ATOM 1380 C C . HIS A 1 179 ? -12.227 -0.590 -12.356 1.00 94.62 179 HIS A C 1
ATOM 1382 O O . HIS A 1 179 ? -13.353 -1.007 -12.634 1.00 94.62 179 HIS A O 1
ATOM 1388 N N . GLY A 1 180 ? -11.587 -1.004 -11.264 1.00 92.38 180 GLY A N 1
ATOM 1389 C CA . GLY A 1 180 ? -12.068 -2.079 -10.391 1.00 92.38 180 GLY A CA 1
ATOM 1390 C C . GLY A 1 180 ? -13.386 -1.771 -9.679 1.00 92.38 180 GLY A C 1
ATOM 1391 O O . GLY A 1 180 ? -14.079 -2.690 -9.249 1.00 92.38 180 GLY A O 1
ATOM 1392 N N . HIS A 1 181 ? -13.805 -0.501 -9.636 1.00 91.56 181 HIS A N 1
ATOM 1393 C CA . HIS A 1 181 ? -15.120 -0.083 -9.135 1.00 91.56 181 HIS A CA 1
ATOM 1394 C C . HIS A 1 181 ? -16.305 -0.750 -9.861 1.00 91.56 181 HIS A C 1
ATOM 1396 O O . HIS A 1 181 ? -17.417 -0.756 -9.331 1.00 91.56 181 HIS A O 1
ATOM 1402 N N . ARG A 1 182 ? -16.081 -1.286 -11.071 1.00 90.94 182 ARG A N 1
ATOM 1403 C CA . ARG A 1 182 ? -17.076 -2.054 -11.835 1.00 90.94 182 ARG A CA 1
ATOM 1404 C C . ARG A 1 182 ? -17.324 -3.448 -11.251 1.00 90.94 182 ARG A C 1
ATOM 1406 O O . ARG A 1 182 ? -18.426 -3.961 -11.395 1.00 90.94 182 ARG A O 1
ATOM 1413 N N . PHE A 1 183 ? -16.329 -4.025 -10.578 1.00 91.88 183 PHE A N 1
ATOM 1414 C CA . PHE A 1 183 ? -16.373 -5.389 -10.041 1.00 91.88 183 PHE A CA 1
ATOM 1415 C C . PHE A 1 183 ? -16.522 -5.416 -8.516 1.00 91.88 183 PHE A C 1
ATOM 1417 O O . PHE A 1 183 ? -17.168 -6.305 -7.972 1.00 91.88 183 PHE A O 1
ATOM 1424 N N . LEU A 1 184 ? -15.952 -4.431 -7.814 1.00 90.12 184 LEU A N 1
ATOM 1425 C CA . LEU A 1 184 ? -15.926 -4.382 -6.353 1.00 90.12 184 LEU A CA 1
ATOM 1426 C C . LEU A 1 184 ? -16.704 -3.178 -5.822 1.00 90.12 184 LEU A C 1
ATOM 1428 O O . LEU A 1 184 ? -16.322 -2.019 -6.010 1.00 90.12 184 LEU A O 1
ATOM 1432 N N . HIS A 1 185 ? -17.792 -3.461 -5.099 1.00 90.12 185 HIS A N 1
ATOM 1433 C CA . HIS A 1 185 ? -18.630 -2.429 -4.487 1.00 90.12 185 HIS A CA 1
ATOM 1434 C C . HIS A 1 185 ? -17.890 -1.654 -3.383 1.00 90.12 185 HIS A C 1
ATOM 1436 O O . HIS A 1 185 ? -17.940 -0.426 -3.323 1.00 90.12 185 HIS A O 1
ATOM 1442 N N . TRP A 1 186 ? -17.162 -2.362 -2.524 1.00 91.38 186 TRP A N 1
ATOM 1443 C CA . TRP A 1 186 ? -16.312 -1.779 -1.490 1.00 91.38 186 TRP A CA 1
ATOM 1444 C C . TRP A 1 186 ? -14.878 -2.297 -1.660 1.00 91.38 186 TRP A C 1
ATOM 1446 O O . TRP A 1 186 ? -14.718 -3.478 -1.963 1.00 91.38 186 TRP A O 1
ATOM 1456 N N . PRO A 1 187 ? -13.840 -1.461 -1.483 1.00 91.88 187 PRO A N 1
ATOM 1457 C CA . PRO A 1 187 ? -13.879 -0.013 -1.239 1.00 91.88 187 PRO A CA 1
ATOM 1458 C C . PRO A 1 187 ? -13.959 0.830 -2.529 1.00 91.88 187 PRO A C 1
ATOM 1460 O O . PRO A 1 187 ? -14.258 2.021 -2.475 1.00 91.88 187 PRO A O 1
ATOM 1463 N N . LEU A 1 188 ? -13.738 0.217 -3.698 1.00 91.94 188 LEU A N 1
ATOM 1464 C CA . LEU A 1 188 ? -13.482 0.932 -4.954 1.00 91.94 188 LEU A CA 1
ATOM 1465 C C . LEU A 1 188 ? -14.682 1.723 -5.493 1.00 91.94 188 LEU A C 1
ATOM 1467 O O . LEU A 1 188 ? -14.493 2.832 -5.988 1.00 91.94 188 LEU A O 1
ATOM 1471 N N . ARG A 1 189 ? -15.917 1.202 -5.414 1.00 92.12 189 ARG A N 1
ATOM 1472 C CA . ARG A 1 189 ? -17.099 1.944 -5.900 1.00 92.12 189 ARG A CA 1
ATOM 1473 C C . ARG A 1 189 ? -17.480 3.095 -4.979 1.00 92.12 189 ARG A C 1
ATOM 1475 O O . ARG A 1 189 ? -17.851 4.159 -5.469 1.00 92.12 189 ARG A O 1
ATOM 1482 N N . ARG A 1 190 ? -17.387 2.886 -3.665 1.00 91.38 190 ARG A N 1
ATOM 1483 C CA . ARG A 1 190 ? -17.757 3.889 -2.660 1.00 91.38 190 ARG A CA 1
ATOM 1484 C C . ARG A 1 190 ? -16.758 5.041 -2.596 1.00 91.38 190 ARG A C 1
ATOM 1486 O O . ARG A 1 190 ? -17.170 6.190 -2.680 1.00 91.38 190 ARG A O 1
ATOM 1493 N N . GLU A 1 191 ? -15.464 4.737 -2.571 1.00 90.62 191 GLU A N 1
ATOM 1494 C CA . GLU A 1 191 ? -14.389 5.737 -2.492 1.00 90.62 191 GLU A CA 1
ATOM 1495 C C . GLU A 1 191 ? -13.724 5.987 -3.856 1.00 90.62 191 GLU A C 1
ATOM 1497 O O . GLU A 1 191 ? -12.529 6.278 -3.957 1.00 90.62 191 GLU A O 1
ATOM 1502 N N . ARG A 1 192 ? -14.504 5.885 -4.944 1.00 91.81 192 ARG A N 1
ATOM 1503 C CA . ARG A 1 192 ? -14.009 5.922 -6.333 1.00 91.81 192 ARG A CA 1
ATOM 1504 C C . ARG A 1 192 ? -13.100 7.113 -6.622 1.00 91.81 192 ARG A C 1
ATOM 1506 O O . ARG A 1 192 ? -12.109 6.967 -7.329 1.00 91.81 192 ARG A O 1
ATOM 1513 N N . ARG A 1 193 ? -13.433 8.298 -6.098 1.00 88.50 193 ARG A N 1
ATOM 1514 C CA . ARG A 1 193 ? -12.635 9.517 -6.317 1.00 88.50 193 ARG A CA 1
ATOM 1515 C C . ARG A 1 193 ? -11.221 9.381 -5.751 1.00 88.50 193 ARG A C 1
ATOM 1517 O O . ARG A 1 193 ? -10.278 9.765 -6.431 1.00 88.50 193 ARG A O 1
ATOM 1524 N N . ILE A 1 194 ? -11.080 8.816 -4.551 1.00 88.69 194 ILE A N 1
ATOM 1525 C CA . ILE A 1 194 ? -9.786 8.649 -3.875 1.00 88.69 194 ILE A CA 1
ATOM 1526 C C . ILE A 1 194 ? -8.939 7.621 -4.624 1.00 88.69 194 ILE A C 1
ATOM 1528 O O . ILE A 1 194 ? -7.778 7.886 -4.926 1.00 88.69 194 ILE A O 1
ATOM 1532 N N . TYR A 1 195 ? -9.523 6.479 -4.988 1.00 91.19 195 TYR A N 1
ATOM 1533 C CA . TYR A 1 195 ? -8.802 5.429 -5.708 1.00 91.19 195 TYR A CA 1
ATOM 1534 C C . TYR A 1 195 ? -8.404 5.837 -7.126 1.00 91.19 195 TYR A C 1
ATOM 1536 O O . TYR A 1 195 ? -7.276 5.566 -7.529 1.00 91.19 195 TYR A O 1
ATOM 1544 N N . LEU A 1 196 ? -9.265 6.552 -7.857 1.00 90.38 196 LEU A N 1
ATOM 1545 C CA . LEU A 1 196 ? -8.901 7.088 -9.169 1.00 90.38 196 LEU A CA 1
ATOM 1546 C C . LEU A 1 196 ? -7.812 8.161 -9.061 1.00 90.38 196 LEU A C 1
ATOM 1548 O O . LEU A 1 196 ? -6.875 8.142 -9.851 1.00 90.38 196 LEU A O 1
ATOM 1552 N N . ALA A 1 197 ? -7.892 9.057 -8.070 1.00 85.00 197 ALA A N 1
ATOM 1553 C CA . ALA A 1 197 ? -6.829 10.030 -7.828 1.00 85.00 197 ALA A CA 1
ATOM 1554 C C . ALA A 1 197 ? -5.500 9.341 -7.507 1.00 85.00 197 ALA A C 1
ATOM 1556 O O . ALA A 1 197 ? -4.471 9.693 -8.070 1.00 85.00 197 ALA A O 1
ATOM 1557 N N . THR A 1 198 ? -5.541 8.302 -6.673 1.00 84.06 198 THR A N 1
ATOM 1558 C CA . THR A 1 198 ? -4.365 7.493 -6.334 1.00 84.06 198 THR A CA 1
ATOM 1559 C C . THR A 1 198 ? -3.798 6.793 -7.567 1.00 84.06 198 THR A C 1
ATOM 1561 O O . THR A 1 198 ? -2.587 6.791 -7.750 1.00 84.06 198 THR A O 1
ATOM 1564 N N . ALA A 1 199 ? -4.652 6.249 -8.440 1.00 89.62 199 ALA A N 1
ATOM 1565 C CA . ALA A 1 199 ? -4.239 5.622 -9.694 1.00 89.62 199 ALA A CA 1
ATOM 1566 C C . ALA A 1 199 ? -3.543 6.617 -10.632 1.00 89.62 199 ALA A C 1
ATOM 1568 O O . ALA A 1 199 ? -2.471 6.319 -11.150 1.00 89.62 199 ALA A O 1
ATOM 1569 N N . VAL A 1 200 ? -4.129 7.805 -10.823 1.00 85.38 200 VAL A N 1
ATOM 1570 C CA . VAL A 1 200 ? -3.541 8.871 -11.649 1.00 85.38 200 VAL A CA 1
ATOM 1571 C C . VAL A 1 200 ? -2.191 9.300 -11.082 1.00 85.38 200 VAL A C 1
ATOM 1573 O O . VAL A 1 200 ? -1.208 9.318 -11.818 1.00 85.38 200 VAL A O 1
ATOM 1576 N N . THR A 1 201 ? -2.115 9.577 -9.777 1.00 82.25 201 THR A N 1
ATOM 1577 C CA . THR A 1 201 ? -0.855 9.934 -9.114 1.00 82.25 201 THR A CA 1
ATOM 1578 C C . THR A 1 201 ? 0.189 8.838 -9.291 1.00 82.25 201 THR A C 1
ATOM 1580 O O . THR A 1 201 ? 1.310 9.139 -9.685 1.00 82.25 201 THR A O 1
ATOM 1583 N N . LEU A 1 202 ? -0.183 7.572 -9.074 1.00 82.62 202 LEU A N 1
ATOM 1584 C CA . LEU A 1 202 ? 0.721 6.434 -9.221 1.00 82.62 202 LEU A CA 1
ATOM 1585 C C . LEU A 1 202 ? 1.303 6.358 -10.636 1.00 82.62 202 LEU A C 1
ATOM 1587 O O . LEU A 1 202 ? 2.516 6.239 -10.777 1.00 82.62 202 LEU A O 1
ATOM 1591 N N . VAL A 1 203 ? 0.481 6.478 -11.683 1.00 85.00 203 VAL A N 1
ATOM 1592 C CA . VAL A 1 203 ? 0.990 6.395 -13.061 1.00 85.00 203 VAL A CA 1
ATOM 1593 C C . VAL A 1 203 ? 1.823 7.616 -13.448 1.00 85.00 203 VAL A C 1
ATOM 1595 O O . VAL A 1 203 ? 2.857 7.461 -14.093 1.00 85.00 203 VAL A O 1
ATOM 1598 N N . CYS A 1 204 ? 1.451 8.819 -13.010 1.00 82.44 204 CYS A N 1
ATOM 1599 C CA . CYS A 1 204 ? 2.284 10.005 -13.215 1.00 82.44 204 CYS A CA 1
ATOM 1600 C C . CYS A 1 204 ? 3.650 9.861 -12.527 1.00 82.44 204 CYS A C 1
ATOM 1602 O O . CYS A 1 204 ? 4.680 10.148 -13.134 1.00 82.44 204 CYS A O 1
ATOM 1604 N N . SER A 1 205 ? 3.677 9.367 -11.286 1.00 79.19 205 SER A N 1
ATOM 1605 C CA . SER A 1 205 ? 4.922 9.082 -10.571 1.00 79.19 205 SER A CA 1
ATOM 1606 C C . SER A 1 205 ? 5.752 8.006 -11.272 1.00 79.19 205 SER A C 1
ATOM 1608 O O . SER A 1 205 ? 6.967 8.159 -11.362 1.00 79.19 205 SER A O 1
ATOM 1610 N N . LEU A 1 206 ? 5.120 6.960 -11.818 1.00 82.75 206 LEU A N 1
ATOM 1611 C CA . LEU A 1 206 ? 5.804 5.933 -12.609 1.00 82.75 206 LEU A CA 1
ATOM 1612 C C . LEU A 1 206 ? 6.408 6.490 -13.896 1.00 82.75 206 LEU A C 1
ATOM 1614 O O . LEU A 1 206 ? 7.534 6.132 -14.211 1.00 82.75 206 LEU A O 1
ATOM 1618 N N . LEU A 1 207 ? 5.702 7.363 -14.620 1.00 83.38 207 LEU A N 1
ATOM 1619 C CA . LEU A 1 207 ? 6.233 8.016 -15.822 1.00 83.38 207 LEU A CA 1
ATOM 1620 C C . LEU A 1 207 ? 7.504 8.805 -15.506 1.00 83.38 207 LEU A C 1
ATOM 1622 O O . LEU A 1 207 ? 8.516 8.628 -16.179 1.00 83.38 207 LEU A O 1
ATOM 1626 N N . VAL A 1 208 ? 7.469 9.622 -14.449 1.00 79.25 208 VAL A N 1
ATOM 1627 C CA . VAL A 1 208 ? 8.627 10.417 -14.014 1.00 79.25 208 VAL A CA 1
ATOM 1628 C C . VAL A 1 208 ? 9.773 9.514 -13.561 1.00 79.25 208 VAL A C 1
ATOM 1630 O O . VAL A 1 208 ? 10.902 9.676 -14.016 1.00 79.25 208 VAL A O 1
ATOM 1633 N N . TRP A 1 209 ? 9.494 8.545 -12.689 1.00 83.31 209 TRP A N 1
ATOM 1634 C CA . TRP A 1 209 ? 10.513 7.631 -12.179 1.00 83.31 209 TRP A CA 1
ATOM 1635 C C . TRP A 1 209 ? 11.137 6.793 -13.296 1.00 83.31 209 TRP A C 1
ATOM 1637 O O . TRP A 1 209 ? 12.358 6.688 -13.377 1.00 83.31 209 TRP A O 1
ATOM 1647 N N . PHE A 1 210 ? 10.323 6.230 -14.188 1.00 85.06 210 PHE A N 1
ATOM 1648 C CA . PHE A 1 210 ? 10.817 5.365 -15.250 1.00 85.06 210 PHE A CA 1
ATOM 1649 C C . PHE A 1 210 ? 11.601 6.147 -16.306 1.00 85.06 210 PHE A C 1
ATOM 1651 O O . PHE A 1 210 ? 12.607 5.648 -16.801 1.00 85.06 210 PHE A O 1
ATOM 1658 N N . LEU A 1 211 ? 11.223 7.400 -16.582 1.00 80.12 211 LEU A N 1
ATOM 1659 C CA . LEU A 1 211 ? 12.035 8.299 -17.400 1.00 80.12 211 LEU A CA 1
ATOM 1660 C C . LEU A 1 211 ? 13.442 8.472 -16.807 1.00 80.12 211 LEU A C 1
ATOM 1662 O O . LEU A 1 211 ? 14.420 8.358 -17.540 1.00 80.12 211 LEU A O 1
ATOM 1666 N N . VAL A 1 212 ? 13.553 8.677 -15.489 1.00 75.81 212 VAL A N 1
ATOM 1667 C CA . VAL A 1 212 ? 14.854 8.737 -14.798 1.00 75.81 212 VAL A CA 1
ATOM 1668 C C . VAL A 1 212 ? 15.595 7.402 -14.900 1.00 75.81 212 VAL A C 1
ATOM 1670 O O . VAL A 1 212 ? 16.780 7.382 -15.206 1.00 75.81 212 VAL A O 1
ATOM 1673 N N . VAL A 1 213 ? 14.921 6.268 -14.695 1.00 79.81 213 VAL A N 1
ATOM 1674 C CA . VAL A 1 213 ? 15.553 4.940 -14.804 1.00 79.81 213 VAL A CA 1
ATOM 1675 C C . VAL A 1 213 ? 16.134 4.709 -16.199 1.00 79.81 213 VAL A C 1
ATOM 1677 O O . VAL A 1 213 ? 17.266 4.240 -16.323 1.00 79.81 213 VAL A O 1
ATOM 1680 N N . VAL A 1 214 ? 15.390 5.038 -17.254 1.00 77.69 214 VAL A N 1
ATOM 1681 C CA . VAL A 1 214 ? 15.820 4.823 -18.642 1.00 77.69 214 VAL A CA 1
ATOM 1682 C C . VAL A 1 214 ? 16.993 5.732 -19.023 1.00 77.69 214 VAL A C 1
ATOM 1684 O O . VAL A 1 214 ? 17.833 5.304 -19.817 1.00 77.69 214 VAL A O 1
ATOM 1687 N N . THR A 1 215 ? 17.094 6.932 -18.440 1.00 74.38 215 THR A N 1
ATOM 1688 C CA . THR A 1 215 ? 18.191 7.877 -18.713 1.00 74.38 215 THR A CA 1
ATOM 1689 C C . THR A 1 215 ? 19.480 7.542 -17.964 1.00 74.38 215 THR A C 1
ATOM 1691 O O . THR A 1 215 ? 20.558 7.779 -18.502 1.00 74.38 215 THR A O 1
ATOM 1694 N N . VAL A 1 216 ? 19.395 6.992 -16.747 1.00 76.88 216 VAL A N 1
ATOM 1695 C CA . VAL A 1 216 ? 20.576 6.733 -15.895 1.00 76.88 216 VAL A CA 1
ATOM 1696 C C . VAL A 1 216 ? 21.062 5.283 -15.914 1.00 76.88 216 VAL A C 1
ATOM 1698 O O . VAL A 1 216 ? 22.097 4.982 -15.325 1.00 76.88 216 VAL A O 1
ATOM 1701 N N . THR A 1 217 ? 20.337 4.365 -16.561 1.00 76.44 217 THR A N 1
ATOM 1702 C CA . THR A 1 217 ? 20.726 2.946 -16.632 1.00 76.44 217 THR A CA 1
ATOM 1703 C C . THR A 1 217 ? 20.894 2.465 -18.071 1.00 76.44 217 THR A C 1
ATOM 1705 O O . THR A 1 217 ? 20.176 2.892 -18.976 1.00 76.44 217 THR A O 1
ATOM 1708 N N . SER A 1 218 ? 21.828 1.529 -18.279 1.00 76.69 218 SER A N 1
ATOM 1709 C CA . SER A 1 218 ? 22.154 0.964 -19.599 1.00 76.69 218 SER A CA 1
ATOM 1710 C C . SER A 1 218 ? 20.981 0.222 -20.246 1.00 76.69 218 SER A C 1
ATOM 1712 O O . SER A 1 218 ? 20.882 0.166 -21.469 1.00 76.69 218 SER A O 1
ATOM 1714 N N . GLY A 1 219 ? 20.065 -0.321 -19.434 1.00 75.88 219 GLY A N 1
ATOM 1715 C CA . GLY A 1 219 ? 18.973 -1.162 -19.922 1.00 75.88 219 GLY A CA 1
ATOM 1716 C C . GLY A 1 219 ? 19.450 -2.505 -20.464 1.00 75.88 219 GLY A C 1
ATOM 1717 O O . GLY A 1 219 ? 18.851 -3.020 -21.411 1.00 75.88 219 GLY A O 1
ATOM 1718 N N . ASP A 1 220 ? 20.528 -3.034 -19.878 1.00 79.88 220 ASP A N 1
ATOM 1719 C CA . ASP A 1 220 ? 21.118 -4.316 -20.249 1.00 79.88 220 ASP A CA 1
ATOM 1720 C C . ASP A 1 220 ? 20.042 -5.423 -20.264 1.00 79.88 220 ASP A C 1
ATOM 1722 O O . ASP A 1 220 ? 19.418 -5.671 -19.224 1.00 79.88 220 ASP A O 1
ATOM 1726 N N . PRO A 1 221 ? 19.778 -6.051 -21.428 1.00 79.19 221 PRO A N 1
ATOM 1727 C CA . PRO A 1 221 ? 18.744 -7.074 -21.578 1.00 79.19 221 PRO A CA 1
ATOM 1728 C C . PRO A 1 221 ? 19.119 -8.444 -21.004 1.00 79.19 221 PRO A C 1
ATOM 1730 O O . PRO A 1 221 ? 18.263 -9.337 -21.003 1.00 79.19 221 PRO A O 1
ATOM 1733 N N . MET A 1 222 ? 20.356 -8.634 -20.523 1.00 83.00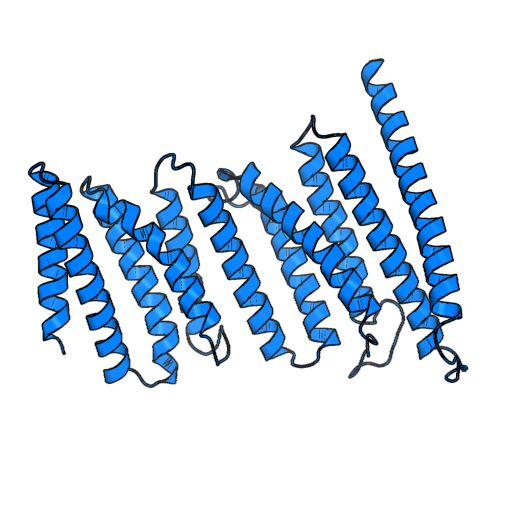 222 MET A N 1
ATOM 1734 C CA . MET A 1 222 ? 20.822 -9.908 -19.971 1.00 83.00 222 MET A CA 1
ATOM 1735 C C . MET A 1 222 ? 19.798 -10.491 -18.963 1.00 83.00 222 MET A C 1
ATOM 1737 O O . MET A 1 222 ? 19.249 -9.745 -18.146 1.00 83.00 222 MET A O 1
ATOM 1741 N N . PRO A 1 223 ? 19.470 -11.801 -19.021 1.00 81.75 223 PRO A N 1
ATOM 1742 C CA . PRO A 1 223 ? 20.120 -12.869 -19.794 1.00 81.75 223 PRO A CA 1
ATOM 1743 C C . PRO A 1 223 ? 19.716 -12.967 -21.272 1.00 81.75 223 PRO A C 1
ATOM 1745 O O . PRO A 1 223 ? 20.293 -13.776 -21.995 1.00 81.75 223 PRO A O 1
ATOM 1748 N N . LEU A 1 224 ? 18.743 -12.184 -21.745 1.00 81.25 224 LEU A N 1
ATOM 1749 C CA . LEU A 1 224 ? 18.316 -12.245 -23.143 1.00 81.25 224 LEU A CA 1
ATOM 1750 C C . LEU A 1 224 ? 19.186 -11.347 -24.028 1.00 81.25 224 LEU A C 1
ATOM 1752 O O . LEU A 1 224 ? 19.666 -10.295 -23.610 1.00 81.25 224 LEU A O 1
ATOM 1756 N N . ALA A 1 225 ? 19.362 -11.749 -25.288 1.00 81.12 225 ALA A N 1
ATOM 1757 C CA . ALA A 1 225 ? 19.966 -10.882 -26.291 1.00 81.12 225 ALA A CA 1
ATOM 1758 C C . ALA A 1 225 ? 19.067 -9.666 -26.546 1.00 81.12 225 ALA A C 1
ATOM 1760 O O . ALA A 1 225 ? 17.838 -9.788 -26.570 1.00 81.12 225 ALA A O 1
ATOM 1761 N N . TYR A 1 226 ? 19.677 -8.503 -26.787 1.00 75.38 226 TYR A N 1
ATOM 1762 C CA . TYR A 1 226 ? 18.919 -7.316 -27.158 1.00 75.38 226 TYR A CA 1
ATOM 1763 C C . TYR A 1 226 ? 18.112 -7.587 -28.434 1.00 75.38 226 TYR A C 1
ATOM 1765 O O . TYR A 1 226 ? 18.664 -7.943 -29.476 1.00 75.38 226 TYR A O 1
ATOM 1773 N N . ARG A 1 227 ? 16.801 -7.376 -28.360 1.00 78.00 227 ARG A N 1
ATOM 1774 C CA . ARG A 1 227 ? 15.913 -7.304 -29.518 1.00 78.00 227 ARG A CA 1
ATOM 1775 C C . ARG A 1 227 ? 15.014 -6.083 -29.327 1.00 78.00 227 ARG A C 1
ATOM 1777 O O . ARG A 1 227 ? 14.382 -6.006 -28.272 1.00 78.00 227 ARG A O 1
ATOM 1784 N N . PRO A 1 228 ? 14.943 -5.148 -30.292 1.00 71.81 228 PRO A N 1
ATOM 1785 C CA . PRO A 1 228 ? 14.030 -4.012 -30.194 1.00 71.81 228 PRO A CA 1
ATOM 1786 C C . PRO A 1 228 ? 12.607 -4.492 -29.892 1.00 71.81 228 PRO A C 1
ATOM 1788 O O . PRO A 1 228 ? 12.201 -5.537 -30.404 1.00 71.81 228 PRO A O 1
ATOM 1791 N N . LEU A 1 229 ? 11.864 -3.759 -29.059 1.00 75.12 229 LEU A N 1
ATOM 1792 C CA . LEU A 1 229 ? 10.500 -4.088 -28.596 1.00 75.12 229 LEU A CA 1
ATOM 1793 C C . LEU A 1 229 ? 10.393 -5.302 -27.658 1.00 75.12 229 LEU A C 1
ATOM 1795 O O . LEU A 1 229 ? 9.399 -5.429 -26.946 1.00 75.12 229 LEU A O 1
ATOM 1799 N N . LEU A 1 230 ? 11.399 -6.177 -27.631 1.00 81.50 230 LEU A N 1
ATOM 1800 C CA . LEU A 1 230 ? 11.502 -7.302 -26.699 1.00 81.50 230 LEU A CA 1
ATOM 1801 C C . LEU A 1 230 ? 12.519 -7.036 -25.580 1.00 81.50 230 LEU A C 1
ATOM 1803 O O . LEU A 1 230 ? 12.656 -7.854 -24.670 1.00 81.50 230 LEU A O 1
ATOM 1807 N N . ASN A 1 231 ? 13.230 -5.903 -25.624 1.00 84.50 231 ASN A N 1
ATOM 1808 C CA . ASN A 1 231 ? 14.033 -5.443 -24.501 1.00 84.50 231 ASN A CA 1
ATOM 1809 C C . ASN A 1 231 ? 13.104 -5.163 -23.304 1.00 84.50 231 ASN A C 1
ATOM 1811 O O . ASN A 1 231 ? 12.027 -4.588 -23.493 1.00 84.50 231 ASN A O 1
ATOM 1815 N N . PRO A 1 232 ? 13.511 -5.508 -22.070 1.00 88.81 232 PRO A N 1
ATOM 1816 C CA . PRO A 1 232 ? 12.657 -5.334 -20.897 1.00 88.81 232 PRO A CA 1
ATOM 1817 C C . PRO A 1 232 ? 12.146 -3.899 -20.725 1.00 88.81 232 PRO A C 1
ATOM 1819 O O . PRO A 1 232 ? 10.969 -3.691 -20.434 1.00 88.81 232 PRO A O 1
ATOM 1822 N N . TYR A 1 233 ? 12.982 -2.890 -20.986 1.00 87.81 233 TYR A N 1
ATOM 1823 C CA . TYR A 1 233 ? 12.551 -1.497 -20.865 1.00 87.81 233 TYR A CA 1
ATOM 1824 C C . TYR A 1 233 ? 11.653 -1.042 -22.011 1.00 87.81 233 TYR A C 1
ATOM 1826 O O . TYR A 1 233 ? 10.809 -0.176 -21.784 1.00 87.81 233 TYR A O 1
ATOM 1834 N N . ASP A 1 234 ? 11.778 -1.619 -23.206 1.00 84.12 234 ASP A N 1
ATOM 1835 C CA . ASP A 1 234 ? 10.854 -1.334 -24.309 1.00 84.12 234 ASP A CA 1
ATOM 1836 C C . ASP A 1 234 ? 9.455 -1.872 -23.961 1.00 84.12 234 ASP A C 1
ATOM 1838 O O . ASP A 1 234 ? 8.454 -1.169 -24.112 1.00 84.12 234 ASP A O 1
ATOM 1842 N N . ILE A 1 235 ? 9.393 -3.083 -23.392 1.00 90.06 235 ILE A N 1
ATOM 1843 C CA . ILE A 1 235 ? 8.157 -3.697 -22.886 1.00 90.06 235 ILE A CA 1
ATOM 1844 C C . ILE A 1 235 ? 7.557 -2.843 -21.761 1.00 90.06 235 ILE A C 1
ATOM 1846 O O . ILE A 1 235 ? 6.373 -2.501 -21.802 1.00 90.06 235 ILE A O 1
ATOM 1850 N N . ALA A 1 236 ? 8.372 -2.466 -20.771 1.00 91.12 236 ALA A N 1
ATOM 1851 C CA . ALA A 1 236 ? 7.947 -1.614 -19.664 1.00 91.12 236 ALA A CA 1
ATOM 1852 C C . ALA A 1 236 ? 7.418 -0.263 -20.159 1.00 91.12 236 ALA A C 1
ATOM 1854 O O . ALA A 1 236 ? 6.362 0.178 -19.712 1.00 91.12 236 ALA A O 1
ATOM 1855 N N . THR A 1 237 ? 8.112 0.360 -21.116 1.00 86.56 237 THR A N 1
ATOM 1856 C CA . THR A 1 237 ? 7.702 1.616 -21.753 1.00 86.56 237 THR A CA 1
ATOM 1857 C C . THR A 1 237 ? 6.327 1.475 -22.384 1.00 86.56 237 THR A C 1
ATOM 1859 O O . THR A 1 237 ? 5.428 2.254 -22.074 1.00 86.56 237 THR A O 1
ATOM 1862 N N . LEU A 1 238 ? 6.140 0.474 -23.248 1.00 87.38 238 LEU A N 1
ATOM 1863 C CA . LEU A 1 238 ? 4.879 0.279 -23.955 1.00 87.38 238 LEU A CA 1
ATOM 1864 C C . LEU A 1 238 ? 3.720 0.079 -22.971 1.00 87.38 238 LEU A C 1
ATOM 1866 O O . LEU A 1 238 ? 2.688 0.741 -23.082 1.00 87.38 238 LEU A O 1
ATOM 1870 N N . ILE A 1 239 ? 3.911 -0.789 -21.976 1.00 93.00 239 ILE A N 1
ATOM 1871 C CA . ILE A 1 239 ? 2.902 -1.075 -20.951 1.00 93.00 239 ILE A CA 1
ATOM 1872 C C . ILE A 1 239 ? 2.599 0.173 -20.119 1.00 93.00 239 ILE A C 1
ATOM 1874 O O . ILE A 1 239 ? 1.430 0.467 -19.868 1.00 93.00 239 ILE A O 1
ATOM 1878 N N . LEU A 1 240 ? 3.622 0.934 -19.729 1.00 90.38 240 LEU A N 1
ATOM 1879 C CA . LEU A 1 240 ? 3.460 2.169 -18.970 1.00 90.38 240 LEU A CA 1
ATOM 1880 C C . LEU A 1 240 ? 2.672 3.218 -19.748 1.00 90.38 240 LEU A C 1
ATOM 1882 O O . LEU A 1 240 ? 1.769 3.830 -19.185 1.00 90.38 240 LEU A O 1
ATOM 1886 N N . LEU A 1 241 ? 2.961 3.402 -21.036 1.00 86.62 241 LEU A N 1
ATOM 1887 C CA . LEU A 1 241 ? 2.257 4.379 -21.865 1.00 86.62 241 LEU A CA 1
ATOM 1888 C C . LEU A 1 241 ? 0.804 3.986 -22.105 1.00 86.62 241 LEU A C 1
ATOM 1890 O O . LEU A 1 241 ? -0.089 4.809 -21.904 1.00 86.62 241 LEU A O 1
ATOM 1894 N N . VAL A 1 242 ? 0.546 2.727 -22.461 1.00 89.44 242 VAL A N 1
ATOM 1895 C CA . VAL A 1 242 ? -0.826 2.229 -22.629 1.00 89.44 242 VAL A CA 1
ATOM 1896 C C . VAL A 1 242 ? -1.596 2.339 -21.312 1.00 89.44 242 VAL A C 1
ATOM 1898 O O . VAL A 1 242 ? -2.712 2.860 -21.284 1.00 89.44 242 VAL A O 1
ATOM 1901 N N . GLY A 1 243 ? -0.989 1.920 -20.200 1.00 91.62 243 GLY A N 1
ATOM 1902 C CA . GLY A 1 243 ? -1.583 2.024 -18.871 1.00 91.62 243 GLY A CA 1
ATOM 1903 C C . GLY A 1 243 ? -1.868 3.464 -18.446 1.00 91.62 243 GLY A C 1
ATOM 1904 O O . GLY A 1 243 ? -2.949 3.747 -17.927 1.00 91.62 243 GLY A O 1
ATOM 1905 N N . ALA A 1 244 ? -0.944 4.388 -18.720 1.00 88.06 244 ALA A N 1
ATOM 1906 C CA . ALA A 1 244 ? -1.119 5.814 -18.474 1.00 88.06 244 ALA A CA 1
ATOM 1907 C C . ALA A 1 244 ? -2.285 6.385 -19.262 1.00 88.06 244 ALA A C 1
ATOM 1909 O O . ALA A 1 244 ? -3.139 7.040 -18.673 1.00 88.06 244 ALA A O 1
ATOM 1910 N N . LEU A 1 245 ? -2.379 6.090 -20.557 1.00 87.62 245 LEU A N 1
ATOM 1911 C CA . LEU A 1 245 ? -3.502 6.537 -21.375 1.00 87.62 245 LEU A CA 1
ATOM 1912 C C . LEU A 1 245 ? -4.835 6.034 -20.811 1.00 87.62 245 LEU A C 1
ATOM 1914 O O . LEU A 1 245 ? -5.760 6.826 -20.645 1.00 87.62 245 LEU A O 1
ATOM 1918 N N . VAL A 1 246 ? -4.918 4.753 -20.438 1.00 90.62 246 VAL A N 1
ATOM 1919 C CA . VAL A 1 246 ? -6.129 4.151 -19.853 1.00 90.62 246 VAL A CA 1
ATOM 1920 C C . VAL A 1 246 ? -6.523 4.826 -18.534 1.00 90.62 246 VAL A C 1
ATOM 1922 O O . VAL A 1 246 ? -7.687 5.186 -18.339 1.00 90.62 246 VAL A O 1
ATOM 1925 N N . VAL A 1 247 ? -5.574 5.010 -17.613 1.00 88.69 247 VAL A N 1
ATOM 1926 C CA . VAL A 1 247 ? -5.842 5.584 -16.283 1.00 88.69 247 VAL A CA 1
ATOM 1927 C C . VAL A 1 247 ? -6.141 7.080 -16.367 1.00 88.69 247 VAL A C 1
ATOM 1929 O O . VAL A 1 247 ? -7.112 7.545 -15.766 1.00 88.69 247 VAL A O 1
ATOM 1932 N N . LEU A 1 248 ? -5.352 7.832 -17.137 1.00 87.12 248 LEU A N 1
ATOM 1933 C CA . LEU A 1 248 ? -5.563 9.263 -17.331 1.00 87.12 248 LEU A CA 1
ATOM 1934 C C . LEU A 1 248 ? -6.905 9.510 -18.013 1.00 87.12 248 LEU A C 1
ATOM 1936 O O . LEU A 1 248 ? -7.670 10.328 -17.514 1.00 87.12 248 LEU A O 1
ATOM 1940 N N . HIS A 1 249 ? -7.258 8.749 -19.054 1.00 86.00 249 HIS A N 1
ATOM 1941 C CA . HIS A 1 249 ? -8.569 8.850 -19.698 1.00 86.00 249 HIS A CA 1
ATOM 1942 C C . HIS A 1 249 ? -9.727 8.662 -18.704 1.00 86.00 249 HIS A C 1
ATOM 1944 O O . HIS A 1 249 ? -10.671 9.454 -18.695 1.00 86.00 249 HIS A O 1
ATOM 1950 N N . ALA A 1 250 ? -9.642 7.672 -17.809 1.00 87.88 250 ALA A N 1
ATOM 1951 C CA . ALA A 1 250 ? -10.642 7.488 -16.757 1.00 87.88 250 ALA A CA 1
ATOM 1952 C C . ALA A 1 250 ? -10.732 8.703 -15.808 1.00 87.88 250 ALA A C 1
ATOM 1954 O O . ALA A 1 250 ? -11.837 9.106 -15.430 1.00 87.88 250 ALA A O 1
ATOM 1955 N N . GLY A 1 251 ? -9.588 9.308 -15.466 1.00 85.06 251 GLY A N 1
ATOM 1956 C CA . GLY A 1 251 ? -9.482 10.571 -14.725 1.00 85.06 251 GLY A CA 1
ATOM 1957 C C . GLY A 1 251 ? -10.220 11.723 -15.406 1.00 85.06 251 GLY A C 1
ATOM 1958 O O . GLY A 1 251 ? -11.085 12.358 -14.800 1.00 85.06 251 GLY A O 1
ATOM 1959 N N . LEU A 1 252 ? -9.928 11.940 -16.690 1.00 81.50 252 LEU A N 1
ATOM 1960 C CA . LEU A 1 252 ? -10.512 12.998 -17.521 1.00 81.50 252 LEU A CA 1
ATOM 1961 C C . LEU A 1 252 ? -12.035 12.932 -17.565 1.00 81.50 252 LEU A C 1
ATOM 1963 O O . LEU A 1 252 ? -12.717 13.933 -17.350 1.00 81.50 252 LEU A O 1
ATOM 1967 N N . MET A 1 253 ? -12.572 11.736 -17.805 1.00 81.75 253 MET A N 1
ATOM 1968 C CA . MET A 1 253 ? -14.015 11.538 -17.932 1.00 81.75 253 MET A CA 1
ATOM 1969 C C . MET A 1 253 ? -14.753 11.793 -16.613 1.00 81.75 253 MET A C 1
ATOM 1971 O O . MET A 1 253 ? -15.925 12.171 -16.621 1.00 81.75 253 MET A O 1
ATO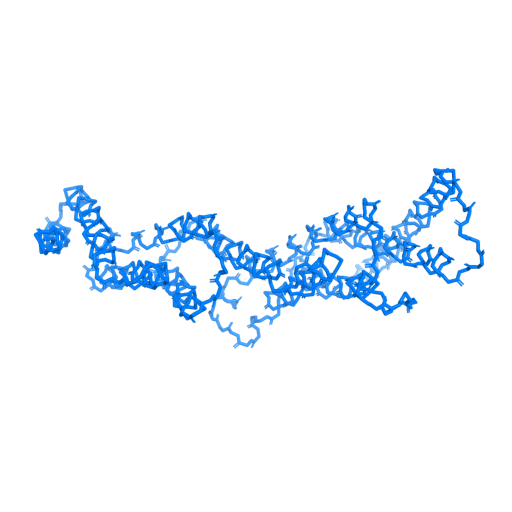M 1975 N N . GLN A 1 254 ? -14.082 11.608 -15.472 1.00 82.25 254 GLN A N 1
ATOM 1976 C CA . GLN A 1 254 ? -14.674 11.823 -14.154 1.00 82.25 254 GLN A CA 1
ATOM 1977 C C . GLN A 1 254 ? -14.522 13.267 -13.644 1.00 82.25 254 GLN A C 1
ATOM 1979 O O . GLN A 1 254 ? -15.401 13.747 -12.925 1.00 82.25 254 GLN A O 1
ATOM 1984 N N . TRP A 1 255 ? -13.440 13.969 -13.989 1.00 79.31 255 TRP A N 1
ATOM 1985 C CA . TRP A 1 255 ? -13.136 15.323 -13.504 1.00 79.31 255 TRP A CA 1
ATOM 1986 C C . TRP A 1 255 ? -13.409 16.383 -14.581 1.00 79.31 255 TRP A C 1
ATOM 1988 O O . TRP A 1 255 ? -12.506 17.060 -15.069 1.00 79.31 255 TRP A O 1
ATOM 1998 N N . ARG A 1 256 ? -14.689 16.535 -14.945 1.00 61.94 256 ARG A N 1
ATOM 1999 C CA . ARG A 1 256 ? -15.145 17.358 -16.081 1.00 61.94 256 ARG A CA 1
ATOM 2000 C C . ARG A 1 256 ? -14.754 18.860 -16.084 1.00 61.94 256 ARG A C 1
ATOM 2002 O O . ARG A 1 256 ? -14.729 19.389 -17.188 1.00 61.94 256 ARG A O 1
ATOM 2009 N N . PRO A 1 257 ? -14.388 19.562 -14.982 1.00 53.91 257 PRO A N 1
ATOM 2010 C CA . PRO A 1 257 ? -13.910 20.949 -15.080 1.00 53.91 257 PRO A CA 1
ATOM 2011 C C . PRO A 1 257 ? -12.387 21.143 -14.923 1.00 53.91 257 PRO A C 1
ATOM 2013 O O . PRO A 1 257 ? -11.929 22.279 -14.893 1.00 53.91 257 PRO A O 1
ATOM 2016 N N . ALA A 1 258 ? -11.560 20.092 -14.872 1.00 54.78 258 ALA A N 1
ATOM 2017 C CA . ALA A 1 258 ? -10.099 20.237 -14.758 1.00 54.78 258 ALA A CA 1
ATOM 2018 C C . ALA A 1 258 ? -9.377 20.153 -16.119 1.00 54.78 258 ALA A C 1
ATOM 2020 O O . ALA A 1 258 ? -8.318 19.536 -16.223 1.00 54.78 258 ALA A O 1
ATOM 2021 N N . PHE A 1 259 ? -9.946 20.769 -17.163 1.00 50.81 259 PHE A N 1
ATOM 2022 C CA . PHE A 1 259 ? -9.449 20.719 -18.549 1.00 50.81 259 PHE A CA 1
ATOM 2023 C C . PHE A 1 259 ? -7.963 21.116 -18.675 1.00 50.81 259 PHE A C 1
ATOM 2025 O O . PHE A 1 259 ? -7.234 20.552 -19.485 1.00 50.81 259 PHE A O 1
ATOM 2032 N N . ALA A 1 260 ? -7.466 22.010 -17.815 1.00 54.03 260 ALA A N 1
ATOM 2033 C CA . ALA A 1 260 ? -6.051 22.382 -17.777 1.00 54.03 260 ALA A CA 1
ATOM 2034 C C . ALA A 1 260 ? -5.145 21.270 -17.208 1.00 54.03 260 ALA A C 1
ATOM 2036 O O . ALA A 1 260 ? -4.147 20.916 -17.827 1.00 54.03 260 ALA A O 1
ATOM 2037 N N . ILE A 1 261 ? -5.511 20.662 -16.073 1.00 54.75 261 ILE A N 1
ATOM 2038 C CA . ILE A 1 261 ? -4.723 19.594 -15.417 1.00 54.75 261 ILE A CA 1
ATOM 2039 C C . ILE A 1 261 ? -4.721 18.328 -16.280 1.00 54.75 261 ILE A C 1
ATOM 2041 O O . ILE A 1 261 ? -3.698 17.672 -16.447 1.00 54.75 261 ILE A O 1
ATOM 2045 N N . ALA A 1 262 ? -5.871 18.035 -16.876 1.00 52.53 262 ALA A N 1
ATOM 2046 C CA . ALA A 1 262 ? -6.086 17.034 -17.904 1.00 52.53 262 ALA A CA 1
ATOM 2047 C C . ALA A 1 262 ? -5.106 17.147 -19.081 1.00 52.53 262 ALA A C 1
ATOM 2049 O O . ALA A 1 262 ? -4.428 16.184 -19.442 1.00 52.53 262 ALA A O 1
ATOM 2050 N N . THR A 1 263 ? -5.032 18.345 -19.661 1.00 57.53 263 THR A N 1
ATOM 2051 C CA . THR A 1 263 ? -4.197 18.627 -20.829 1.00 57.53 263 THR A CA 1
ATOM 2052 C C . THR A 1 263 ? -2.720 18.611 -20.454 1.00 57.53 263 THR A C 1
ATOM 2054 O O . THR A 1 263 ? -1.925 18.051 -21.199 1.00 57.53 263 THR A O 1
ATOM 2057 N N . ILE A 1 264 ? -2.349 19.128 -19.277 1.00 58.84 264 ILE A N 1
ATOM 2058 C CA . ILE A 1 264 ? -0.977 19.059 -18.752 1.00 58.84 264 ILE A CA 1
ATOM 2059 C C . ILE A 1 264 ? -0.565 17.604 -18.501 1.00 58.84 264 ILE A C 1
ATOM 2061 O O . ILE A 1 264 ? 0.524 17.209 -18.902 1.00 58.84 264 ILE A O 1
ATOM 2065 N N . GLY A 1 265 ? -1.436 16.786 -17.904 1.00 57.78 265 GLY A N 1
ATOM 2066 C CA . GLY A 1 265 ? -1.171 15.369 -17.648 1.00 57.78 265 GLY A CA 1
ATOM 2067 C C . GLY A 1 265 ? -1.013 14.554 -18.932 1.00 57.78 265 GLY A C 1
ATOM 2068 O O . GLY A 1 265 ? -0.056 13.797 -19.062 1.00 57.78 265 GLY A O 1
ATOM 2069 N N . LEU A 1 266 ? -1.897 14.754 -19.915 1.00 62.41 266 LEU A N 1
ATOM 2070 C CA . LEU A 1 266 ? -1.776 14.134 -21.240 1.00 62.41 266 LEU A CA 1
ATOM 2071 C C . LEU A 1 266 ? -0.537 14.620 -21.996 1.00 62.41 266 LEU A C 1
ATOM 2073 O O . LEU A 1 266 ? 0.137 13.820 -22.638 1.00 62.41 266 LEU A O 1
ATOM 2077 N N . SER A 1 267 ? -0.213 15.908 -21.902 1.00 59.62 267 SER A N 1
ATOM 2078 C CA . SER A 1 267 ? 0.975 16.502 -22.523 1.00 59.62 267 SER A CA 1
ATOM 2079 C C . SER A 1 267 ? 2.258 15.952 -21.905 1.00 59.62 267 SER A C 1
ATOM 2081 O O . SER A 1 267 ? 3.171 15.568 -22.629 1.00 59.62 267 SER A O 1
ATOM 2083 N N . ALA A 1 268 ? 2.306 15.828 -20.577 1.00 61.97 268 ALA A N 1
ATOM 2084 C CA . ALA A 1 268 ? 3.422 15.228 -19.855 1.00 61.97 268 ALA A CA 1
ATOM 2085 C C . ALA A 1 268 ? 3.560 13.731 -20.162 1.00 61.97 268 ALA A C 1
ATOM 2087 O O . ALA A 1 268 ? 4.670 13.263 -20.401 1.00 61.97 268 ALA A O 1
ATOM 2088 N N . ALA A 1 269 ? 2.452 12.987 -20.224 1.00 61.56 269 ALA A N 1
ATOM 2089 C CA . ALA A 1 269 ? 2.460 11.581 -20.622 1.00 61.56 269 ALA A CA 1
ATOM 2090 C C . ALA A 1 269 ? 2.908 11.398 -22.080 1.00 61.56 269 ALA A C 1
ATOM 2092 O O . ALA A 1 269 ? 3.676 10.486 -22.368 1.00 61.56 269 ALA A O 1
ATOM 2093 N N . SER A 1 270 ? 2.492 12.293 -22.980 1.00 62.28 270 SER A N 1
ATOM 2094 C CA . SER A 1 270 ? 2.910 12.287 -24.388 1.00 62.28 270 SER A CA 1
ATOM 2095 C C . SER A 1 270 ? 4.397 12.615 -24.538 1.00 62.28 270 SER A C 1
ATOM 2097 O O . SER A 1 270 ? 5.099 11.926 -25.271 1.00 62.28 270 SER A O 1
ATOM 2099 N N . LEU A 1 271 ? 4.901 13.608 -23.797 1.00 64.75 271 LEU A N 1
ATOM 2100 C CA . LEU A 1 271 ? 6.326 13.948 -23.709 1.00 64.75 271 LEU A CA 1
ATOM 2101 C C . LEU A 1 271 ? 7.150 12.776 -23.162 1.00 64.75 271 LEU A C 1
ATOM 2103 O O . LEU A 1 271 ? 8.150 12.397 -23.767 1.00 64.75 271 LEU A O 1
ATOM 2107 N N . CYS A 1 272 ? 6.715 12.172 -22.053 1.00 62.81 272 CYS A N 1
ATOM 2108 C CA . CYS A 1 272 ? 7.377 10.998 -21.486 1.00 62.81 272 CYS A CA 1
ATOM 2109 C C . CYS A 1 272 ? 7.363 9.834 -22.481 1.00 62.81 272 CYS A C 1
ATOM 2111 O O . CYS A 1 272 ? 8.386 9.188 -22.671 1.00 62.81 272 CYS A O 1
ATOM 2113 N N . GLY A 1 273 ? 6.240 9.595 -23.161 1.00 60.47 273 GLY A N 1
ATOM 2114 C CA . GLY A 1 273 ? 6.139 8.546 -24.169 1.00 60.47 273 GLY A CA 1
ATOM 2115 C C . GLY A 1 273 ? 7.071 8.743 -25.344 1.00 60.47 273 GLY A C 1
ATOM 2116 O O . GLY A 1 273 ? 7.763 7.805 -25.727 1.00 60.47 273 GLY A O 1
ATOM 2117 N N . TRP A 1 274 ? 7.164 9.965 -25.856 1.00 65.56 274 TRP A N 1
ATOM 2118 C CA . TRP A 1 274 ? 8.108 10.292 -26.916 1.00 65.56 274 TRP A CA 1
ATOM 2119 C C . TRP A 1 274 ? 9.557 10.072 -26.498 1.00 65.56 274 TRP A C 1
ATOM 2121 O O . TRP A 1 274 ? 10.293 9.396 -27.214 1.00 65.56 274 TRP A O 1
ATOM 2131 N N . LEU A 1 275 ? 9.947 10.576 -25.324 1.00 64.00 275 LEU A N 1
ATOM 2132 C CA . LEU A 1 275 ? 11.296 10.384 -24.794 1.00 64.00 275 LEU A CA 1
ATOM 2133 C C . LEU A 1 275 ? 11.629 8.897 -24.651 1.00 64.00 275 LEU A C 1
ATOM 2135 O O . LEU A 1 275 ? 12.684 8.454 -25.101 1.00 64.00 275 LEU A O 1
ATOM 2139 N N . LEU A 1 276 ? 10.714 8.113 -24.079 1.00 65.19 276 LEU A N 1
ATOM 2140 C CA . LEU A 1 276 ? 10.914 6.682 -23.872 1.00 65.19 276 LEU A CA 1
ATOM 2141 C C . LEU A 1 276 ? 11.007 5.904 -25.198 1.00 65.19 276 LEU A C 1
ATOM 2143 O O . LEU A 1 276 ? 11.887 5.057 -25.341 1.00 65.19 276 LEU A O 1
ATOM 2147 N N . VAL A 1 277 ? 10.166 6.222 -26.192 1.00 64.75 277 VAL A N 1
ATOM 2148 C CA . VAL A 1 277 ? 10.257 5.634 -27.545 1.00 64.75 277 VAL A CA 1
ATOM 2149 C C . VAL A 1 277 ? 11.585 5.998 -28.208 1.00 64.75 277 VAL A C 1
ATOM 2151 O O . VAL A 1 277 ? 12.227 5.141 -28.813 1.00 64.75 277 VAL A O 1
ATOM 2154 N N . GLY A 1 278 ? 12.043 7.241 -28.056 1.00 65.38 278 GLY A N 1
ATOM 2155 C CA . GLY A 1 278 ? 13.356 7.653 -28.538 1.00 65.38 278 GLY A CA 1
ATOM 2156 C C . GLY A 1 278 ? 14.488 6.830 -27.929 1.00 65.38 278 GLY A C 1
ATOM 2157 O O . GLY A 1 278 ? 15.350 6.334 -28.653 1.00 65.38 278 GLY A O 1
ATOM 2158 N N . PHE A 1 279 ? 14.464 6.623 -26.611 1.00 65.31 279 PHE A N 1
ATOM 2159 C CA . PHE A 1 279 ? 15.452 5.781 -25.934 1.00 65.31 279 PHE A CA 1
ATOM 2160 C C . PHE A 1 279 ? 15.437 4.331 -26.430 1.00 65.31 279 PHE A C 1
ATOM 2162 O O . PHE A 1 279 ? 16.510 3.755 -26.623 1.00 65.31 279 PHE A O 1
ATOM 2169 N N . ALA A 1 280 ? 14.259 3.757 -26.688 1.00 64.88 280 ALA A N 1
ATOM 2170 C CA . ALA A 1 280 ? 14.138 2.420 -27.271 1.00 64.88 280 ALA A CA 1
ATOM 2171 C C . ALA A 1 280 ? 14.824 2.338 -28.647 1.00 64.88 280 ALA A C 1
ATOM 2173 O O . ALA A 1 280 ? 15.617 1.430 -28.895 1.00 64.88 280 ALA A O 1
ATOM 2174 N N . VAL A 1 281 ? 14.598 3.330 -29.519 1.00 65.81 281 VAL A N 1
ATOM 2175 C CA . VAL A 1 281 ? 15.235 3.404 -30.847 1.00 65.81 281 VAL A CA 1
ATOM 2176 C C . VAL A 1 281 ? 16.757 3.526 -30.736 1.00 65.81 281 VAL A C 1
ATOM 2178 O O . VAL A 1 281 ? 17.477 2.794 -31.415 1.00 65.81 281 VAL A O 1
ATOM 2181 N N . VAL A 1 282 ? 17.265 4.397 -29.856 1.00 65.94 282 VAL A N 1
ATOM 2182 C CA . VAL A 1 282 ? 18.716 4.573 -29.644 1.00 65.94 282 VAL A CA 1
ATOM 2183 C C . VAL A 1 282 ? 19.367 3.284 -29.171 1.00 65.94 282 VAL A C 1
ATOM 2185 O O . VAL A 1 282 ? 20.411 2.897 -29.692 1.00 65.94 282 VAL A O 1
ATOM 2188 N N . ARG A 1 283 ? 18.745 2.584 -28.220 1.00 66.81 283 ARG A N 1
ATOM 2189 C CA . ARG A 1 283 ? 19.239 1.283 -27.755 1.00 66.81 283 ARG A CA 1
ATOM 2190 C C . ARG A 1 283 ? 19.198 0.236 -28.860 1.00 66.81 283 ARG A C 1
ATOM 2192 O O . ARG A 1 283 ? 20.131 -0.555 -28.964 1.00 66.81 283 ARG A O 1
ATOM 2199 N N . GLY A 1 284 ? 18.176 0.293 -29.712 1.00 62.69 284 GLY A N 1
ATOM 2200 C CA . GLY A 1 284 ? 18.061 -0.512 -30.923 1.00 62.69 284 GLY A CA 1
ATOM 2201 C C . GLY A 1 284 ? 19.290 -0.411 -31.807 1.00 62.69 284 GLY A C 1
ATOM 2202 O O . GLY A 1 284 ? 19.889 -1.421 -32.176 1.00 62.69 284 GLY A O 1
ATOM 2203 N N . VAL A 1 285 ? 19.699 0.824 -32.082 1.00 64.44 285 VAL A N 1
ATOM 2204 C CA . VAL A 1 285 ? 20.887 1.128 -32.881 1.00 64.44 285 VAL A CA 1
ATOM 2205 C C . VAL A 1 285 ? 22.175 0.754 -32.140 1.00 64.44 285 VAL A C 1
ATOM 2207 O O . VAL A 1 285 ? 23.063 0.156 -32.742 1.00 64.44 285 VAL A O 1
ATOM 2210 N N . TYR A 1 286 ? 22.270 1.050 -30.840 1.00 66.94 286 TYR A N 1
ATOM 2211 C CA . TYR A 1 286 ? 23.463 0.788 -30.027 1.00 66.94 286 TYR A CA 1
ATOM 2212 C C . TYR A 1 286 ? 23.790 -0.707 -29.913 1.00 66.94 286 TYR A C 1
ATOM 2214 O O . TYR A 1 286 ? 24.935 -1.110 -30.103 1.00 66.94 286 TYR A O 1
ATOM 2222 N N . TYR A 1 287 ? 22.789 -1.544 -29.626 1.00 66.62 287 TYR A N 1
ATOM 2223 C CA . TYR A 1 2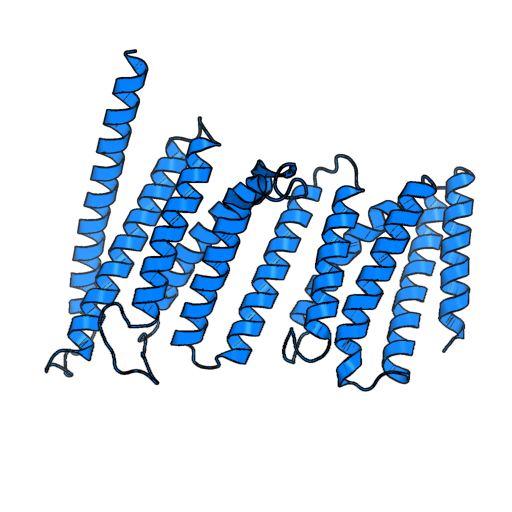87 ? 22.995 -2.981 -29.443 1.00 66.62 287 TYR A CA 1
ATOM 2224 C C . TYR A 1 287 ? 22.923 -3.786 -30.750 1.00 66.62 287 TYR A C 1
ATOM 2226 O O . TYR A 1 287 ? 23.498 -4.872 -30.812 1.00 66.62 287 TYR A O 1
ATOM 2234 N N . GLY A 1 288 ? 22.216 -3.290 -31.773 1.00 61.28 288 GLY A N 1
ATOM 2235 C CA . GLY A 1 288 ? 22.032 -3.976 -33.059 1.00 61.28 288 GLY A CA 1
ATOM 2236 C C . GLY A 1 288 ? 22.998 -3.555 -34.173 1.00 61.28 288 GLY A C 1
ATOM 2237 O O . GLY A 1 288 ? 23.095 -4.253 -35.180 1.00 61.28 288 GLY A O 1
ATOM 2238 N N . GLY A 1 289 ? 23.696 -2.426 -34.031 1.00 60.62 289 GLY A N 1
ATOM 2239 C CA . GLY A 1 289 ? 24.601 -1.899 -35.053 1.00 60.62 289 GLY A CA 1
ATOM 2240 C C . GLY A 1 289 ? 26.047 -2.414 -34.935 1.00 60.62 289 GLY A C 1
ATOM 2241 O O . GLY A 1 289 ? 26.509 -2.721 -33.838 1.00 60.62 289 GLY A O 1
ATOM 2242 N N . PRO A 1 290 ? 26.824 -2.428 -36.038 1.00 53.84 290 PRO A N 1
ATOM 2243 C CA . PRO A 1 290 ? 28.257 -2.767 -36.028 1.00 53.84 290 PRO A CA 1
ATOM 2244 C C . PRO A 1 290 ? 29.133 -1.730 -35.296 1.00 53.84 290 PRO A C 1
ATOM 2246 O O . PRO A 1 290 ? 30.342 -1.902 -35.161 1.00 53.84 290 PRO A O 1
ATOM 2249 N N . LEU A 1 291 ? 28.537 -0.639 -34.814 1.00 52.34 291 LEU A N 1
ATOM 2250 C CA . LEU A 1 291 ? 29.226 0.512 -34.256 1.00 52.34 291 LEU A CA 1
ATOM 2251 C C . LEU A 1 291 ? 29.198 0.478 -32.718 1.00 52.34 291 LEU A C 1
ATOM 2253 O O . LEU A 1 291 ? 28.548 1.297 -32.077 1.00 52.34 291 LEU A O 1
ATOM 2257 N N . ARG A 1 292 ? 29.960 -0.439 -32.111 1.00 53.09 292 ARG A N 1
ATOM 2258 C CA . ARG A 1 292 ? 30.208 -0.478 -30.650 1.00 53.09 292 ARG A CA 1
ATOM 2259 C C . ARG A 1 292 ? 31.106 0.665 -30.125 1.00 53.09 292 ARG A C 1
ATOM 2261 O O . ARG A 1 292 ? 31.500 0.640 -28.967 1.00 53.09 292 ARG A O 1
ATOM 2268 N N . TYR A 1 293 ? 31.424 1.658 -30.959 1.00 46.75 293 TYR A N 1
ATOM 2269 C CA . TYR A 1 293 ? 32.464 2.676 -30.734 1.00 46.75 293 TYR A CA 1
ATOM 2270 C C . TYR A 1 293 ? 31.952 4.131 -30.777 1.00 46.75 293 TYR A C 1
ATOM 2272 O O . TYR A 1 293 ? 32.689 5.041 -31.148 1.00 46.75 293 TYR A O 1
ATOM 2280 N N . TRP A 1 294 ? 30.692 4.393 -30.420 1.00 46.00 294 TRP A N 1
ATOM 2281 C CA . TRP A 1 294 ? 30.210 5.779 -30.317 1.00 46.00 294 TRP A CA 1
ATOM 2282 C C . TRP A 1 294 ? 30.484 6.341 -28.924 1.00 46.00 294 TRP A C 1
ATOM 2284 O O . TRP A 1 294 ? 29.655 6.240 -28.021 1.00 46.00 294 TRP A O 1
ATOM 2294 N N . ASN A 1 295 ? 31.672 6.923 -28.768 1.00 44.56 295 ASN A N 1
ATOM 2295 C CA . ASN A 1 295 ? 32.068 7.654 -27.573 1.00 44.56 295 ASN A CA 1
ATOM 2296 C C . ASN A 1 295 ? 31.154 8.877 -27.350 1.00 44.56 295 ASN A C 1
ATOM 2298 O O . ASN A 1 295 ? 31.154 9.829 -28.122 1.00 44.56 295 ASN A O 1
ATOM 2302 N N . GLU A 1 296 ? 30.369 8.774 -26.280 1.00 55.66 296 GLU A N 1
ATOM 2303 C CA . GLU A 1 296 ? 30.137 9.757 -25.214 1.00 55.66 296 GLU A CA 1
ATOM 2304 C C . GLU A 1 296 ? 29.609 11.181 -25.552 1.00 55.66 296 GLU A C 1
ATOM 2306 O O . GLU A 1 296 ? 30.216 12.011 -26.225 1.00 55.66 296 GLU A O 1
ATOM 2311 N N . MET A 1 297 ? 28.450 11.484 -24.948 1.00 41.78 297 MET A N 1
ATOM 2312 C CA . MET A 1 297 ? 27.812 12.794 -24.706 1.00 41.78 297 MET A CA 1
ATOM 2313 C C . MET A 1 297 ? 27.231 13.610 -25.876 1.00 41.78 297 MET A C 1
ATOM 2315 O O . MET A 1 297 ? 26.116 14.119 -25.737 1.00 41.78 297 MET A O 1
ATOM 2319 N N . THR A 1 298 ? 27.901 13.751 -27.018 1.00 44.12 298 THR A N 1
ATOM 2320 C CA . THR A 1 298 ? 27.463 14.705 -28.070 1.00 44.12 298 THR A CA 1
ATOM 2321 C C . THR A 1 298 ? 26.201 14.263 -28.819 1.00 44.12 298 THR A C 1
ATOM 2323 O O . THR A 1 298 ? 25.305 15.076 -29.057 1.00 44.12 298 THR A O 1
ATOM 2326 N N . ASN A 1 299 ? 26.047 12.966 -29.093 1.00 50.78 299 ASN A N 1
ATOM 2327 C CA . ASN A 1 299 ? 24.818 12.433 -29.694 1.00 50.78 299 ASN A CA 1
ATOM 2328 C C . ASN A 1 299 ? 23.663 12.316 -28.700 1.00 50.78 299 ASN A C 1
ATOM 2330 O O . ASN A 1 299 ? 22.514 12.460 -29.102 1.00 50.78 299 ASN A O 1
ATOM 2334 N N . THR A 1 300 ? 23.933 12.127 -27.408 1.00 52.41 300 THR A N 1
ATOM 2335 C CA . THR A 1 300 ? 22.884 12.169 -26.383 1.00 52.41 300 THR A CA 1
ATOM 2336 C C . THR A 1 300 ? 22.279 13.568 -26.308 1.00 52.41 300 THR A C 1
ATOM 2338 O O . THR A 1 300 ? 21.067 13.685 -26.216 1.00 52.41 300 THR A O 1
ATOM 2341 N N . ALA A 1 301 ? 23.086 14.627 -26.434 1.00 43.25 301 ALA A N 1
ATOM 2342 C CA . ALA A 1 301 ? 22.604 16.008 -26.449 1.00 43.25 301 ALA A CA 1
ATOM 2343 C C . ALA A 1 301 ? 21.776 16.338 -27.703 1.00 43.25 301 ALA A C 1
ATOM 2345 O O . ALA A 1 301 ? 20.682 16.880 -27.573 1.00 43.25 301 ALA A O 1
ATOM 2346 N N . VAL A 1 302 ? 22.240 15.964 -28.903 1.00 51.12 302 VAL A N 1
ATOM 2347 C CA . VAL A 1 302 ? 21.480 16.162 -30.156 1.00 51.12 302 VAL A CA 1
ATOM 2348 C C . VAL A 1 302 ? 20.205 15.319 -30.166 1.00 51.12 302 VAL A C 1
ATOM 2350 O O . VAL A 1 302 ? 19.149 15.798 -30.568 1.00 51.12 302 VAL A O 1
ATOM 2353 N N . PHE A 1 303 ? 20.258 14.088 -29.661 1.00 56.03 303 PHE A N 1
ATOM 2354 C CA . PHE A 1 303 ? 19.094 13.214 -29.574 1.00 56.03 303 PHE A CA 1
ATOM 2355 C C . PHE A 1 303 ? 18.086 13.692 -28.523 1.00 56.03 303 PHE A C 1
ATOM 2357 O O . PHE A 1 303 ? 16.894 13.747 -28.807 1.00 56.03 303 PHE A O 1
ATOM 2364 N N . VAL A 1 304 ? 18.546 14.115 -27.340 1.00 54.69 304 VAL A N 1
ATOM 2365 C CA . VAL A 1 304 ? 17.710 14.774 -26.322 1.00 54.69 304 VAL A CA 1
ATOM 2366 C C . VAL A 1 304 ? 17.115 16.063 -26.886 1.00 54.69 304 VAL A C 1
ATOM 2368 O O . VAL A 1 304 ? 15.935 16.310 -26.683 1.00 54.69 304 VAL A O 1
ATOM 2371 N N . MET A 1 305 ? 17.867 16.847 -27.658 1.00 48.97 305 MET A N 1
ATOM 2372 C CA . MET A 1 305 ? 17.367 18.058 -28.313 1.00 48.97 305 MET A CA 1
ATOM 2373 C C . MET A 1 305 ? 16.288 17.742 -29.361 1.00 48.97 305 MET A C 1
ATOM 2375 O O . MET A 1 305 ? 15.231 18.367 -29.344 1.00 48.97 305 MET A O 1
ATOM 2379 N N . VAL A 1 306 ? 16.491 16.740 -30.223 1.00 56.47 306 VAL A N 1
ATOM 2380 C CA . VAL A 1 306 ? 15.484 16.285 -31.202 1.00 56.47 306 VAL A CA 1
ATOM 2381 C C . VAL A 1 306 ? 14.247 15.727 -30.497 1.00 56.47 306 VAL A C 1
ATOM 2383 O O . VAL A 1 306 ? 13.125 16.032 -30.897 1.00 56.47 306 VAL A O 1
ATOM 2386 N N . MET A 1 307 ? 14.428 14.978 -29.409 1.00 56.28 307 MET A N 1
ATOM 2387 C CA . MET A 1 307 ? 13.335 14.473 -28.580 1.00 56.28 307 MET A CA 1
ATOM 2388 C C . MET A 1 307 ? 12.566 15.596 -27.879 1.00 56.28 307 MET A C 1
ATOM 2390 O O . MET A 1 307 ? 11.340 15.556 -27.841 1.00 56.28 307 MET A O 1
ATOM 2394 N N . LEU A 1 308 ? 13.250 16.622 -27.367 1.00 55.06 308 LEU A N 1
ATOM 2395 C CA . LEU A 1 308 ? 12.626 17.795 -26.749 1.00 55.06 308 LEU A CA 1
ATOM 2396 C C . LEU A 1 308 ? 11.852 18.630 -27.778 1.00 55.06 308 LEU A C 1
ATOM 2398 O O . LEU A 1 308 ? 10.740 19.063 -27.485 1.00 55.06 308 LEU A O 1
ATOM 2402 N N . VAL A 1 309 ? 12.388 18.812 -28.990 1.00 55.09 309 VAL A N 1
ATOM 2403 C CA . VAL A 1 309 ? 11.705 19.510 -30.096 1.00 55.09 309 VAL A CA 1
ATOM 2404 C C . VAL A 1 309 ? 10.480 18.723 -30.572 1.00 55.09 309 VAL A C 1
ATOM 2406 O O . VAL A 1 309 ? 9.397 19.292 -30.717 1.00 55.09 309 VAL A O 1
ATOM 2409 N N . ALA A 1 310 ? 10.611 17.408 -30.758 1.00 54.28 310 ALA A N 1
ATOM 2410 C CA . ALA A 1 310 ? 9.502 16.539 -31.147 1.00 54.28 310 ALA A CA 1
ATOM 2411 C C . ALA A 1 310 ? 8.420 16.480 -30.061 1.00 54.28 310 ALA A C 1
ATOM 2413 O O . ALA A 1 310 ? 7.225 16.516 -30.357 1.00 54.28 310 ALA A O 1
ATOM 2414 N N . ALA A 1 311 ? 8.819 16.461 -28.792 1.00 51.94 311 ALA A N 1
ATOM 2415 C CA . ALA A 1 311 ? 7.876 16.476 -27.694 1.00 51.94 311 ALA A CA 1
ATOM 2416 C C . ALA A 1 311 ? 7.197 17.839 -27.515 1.00 51.94 311 ALA A C 1
ATOM 2418 O O . ALA A 1 311 ? 5.994 17.873 -27.271 1.00 51.94 311 ALA A O 1
ATOM 2419 N N . ALA A 1 312 ? 7.898 18.957 -27.728 1.00 52.31 312 ALA A N 1
ATOM 2420 C CA . ALA A 1 312 ? 7.273 20.276 -27.809 1.00 52.31 312 ALA A CA 1
ATOM 2421 C C . ALA A 1 312 ? 6.216 20.317 -28.930 1.00 52.31 312 ALA A C 1
ATOM 2423 O O . ALA A 1 312 ? 5.095 20.769 -28.702 1.00 52.31 312 ALA A O 1
ATOM 2424 N N . ALA A 1 313 ? 6.513 19.747 -30.103 1.00 56.12 313 ALA A N 1
ATOM 2425 C CA . ALA A 1 313 ? 5.551 19.616 -31.199 1.00 56.12 313 ALA A CA 1
ATOM 2426 C C . ALA A 1 313 ? 4.367 18.683 -30.856 1.00 56.12 313 ALA A C 1
ATOM 2428 O O . ALA A 1 313 ? 3.221 18.964 -31.221 1.00 56.12 313 ALA A O 1
ATOM 2429 N N . SER A 1 314 ? 4.602 17.602 -30.106 1.00 51.97 314 SER A N 1
ATOM 2430 C CA . SER A 1 314 ? 3.551 16.698 -29.615 1.00 51.97 314 SER A CA 1
ATOM 2431 C C . SER A 1 314 ? 2.636 17.374 -28.587 1.00 51.97 314 SER A C 1
ATOM 2433 O O . SER A 1 314 ? 1.423 17.169 -28.611 1.00 51.97 314 SER A O 1
ATOM 2435 N N . ILE A 1 315 ? 3.187 18.202 -27.697 1.00 54.97 315 ILE A N 1
ATOM 2436 C CA . ILE A 1 315 ? 2.414 18.993 -26.729 1.00 54.97 315 ILE A CA 1
ATOM 2437 C C . ILE A 1 315 ? 1.560 20.022 -27.474 1.00 54.97 315 ILE A C 1
ATOM 2439 O O . ILE A 1 315 ? 0.353 20.092 -27.251 1.00 54.97 315 ILE A O 1
ATOM 2443 N N . VAL A 1 316 ? 2.154 20.765 -28.413 1.00 56.81 316 VAL A N 1
ATOM 2444 C CA . VAL A 1 316 ? 1.444 21.767 -29.224 1.00 56.81 316 VAL A CA 1
ATOM 2445 C C . VAL A 1 316 ? 0.314 21.124 -30.033 1.00 56.81 316 VAL A C 1
ATOM 2447 O O . VAL A 1 316 ? -0.810 21.618 -30.007 1.00 56.81 316 VAL A O 1
ATOM 2450 N N . SER A 1 317 ? 0.559 19.993 -30.695 1.00 53.56 317 SER A N 1
ATOM 2451 C CA . SER A 1 317 ? -0.478 19.284 -31.461 1.00 53.56 317 SER A CA 1
ATOM 2452 C C . SER A 1 317 ? -1.598 18.735 -30.573 1.00 53.56 317 SER A C 1
ATOM 2454 O O . SER A 1 317 ? -2.769 18.872 -30.925 1.00 53.56 317 SER A O 1
ATOM 2456 N N . THR A 1 318 ? -1.275 18.205 -29.390 1.00 54.72 318 THR A N 1
ATOM 2457 C CA . THR A 1 318 ? -2.283 17.741 -28.423 1.00 54.72 318 THR A CA 1
ATOM 2458 C C . THR A 1 318 ? -3.138 18.905 -27.921 1.00 54.72 318 THR A C 1
ATOM 2460 O O . THR A 1 318 ? -4.362 18.805 -27.928 1.00 54.72 318 THR A O 1
ATOM 2463 N N . VAL A 1 319 ? -2.527 20.042 -27.573 1.00 53.78 319 VAL A N 1
ATOM 2464 C CA . VAL A 1 319 ? -3.240 21.266 -27.166 1.00 53.78 319 VAL A CA 1
ATOM 2465 C C . VAL A 1 319 ? -4.144 21.783 -28.290 1.00 53.78 319 VAL A C 1
ATOM 2467 O O . VAL A 1 319 ? -5.301 22.112 -28.036 1.00 53.78 319 VAL A O 1
ATOM 2470 N N . VAL A 1 320 ? -3.667 21.800 -29.539 1.00 57.94 320 VAL A N 1
ATOM 2471 C CA . VAL A 1 320 ? -4.444 22.251 -30.707 1.00 57.94 320 VAL A CA 1
ATOM 2472 C C . VAL A 1 320 ? -5.636 21.332 -30.984 1.00 57.94 320 VAL A C 1
ATOM 2474 O O . VAL A 1 320 ? -6.748 21.817 -31.198 1.00 57.94 320 VAL A O 1
ATOM 2477 N N . ILE A 1 321 ? -5.439 20.012 -30.954 1.00 58.50 321 ILE A N 1
ATOM 2478 C CA . ILE A 1 321 ? -6.514 19.031 -31.163 1.00 58.50 321 ILE A CA 1
ATOM 2479 C C . ILE A 1 321 ? -7.563 19.158 -30.056 1.00 58.50 321 ILE A C 1
ATOM 2481 O O . ILE A 1 321 ? -8.758 19.239 -30.336 1.00 58.50 321 ILE A O 1
ATOM 2485 N N . VAL A 1 322 ? -7.118 19.246 -28.804 1.00 50.97 322 VAL A N 1
ATOM 2486 C CA . VAL A 1 322 ? -7.990 19.371 -27.633 1.00 50.97 322 VAL A CA 1
ATOM 2487 C C . VAL A 1 322 ? -8.778 20.687 -27.661 1.00 50.97 322 VAL A C 1
ATOM 2489 O O . VAL A 1 322 ? -9.986 20.679 -27.418 1.00 50.97 322 VAL A O 1
ATOM 2492 N N . HIS A 1 323 ? -8.154 21.803 -28.049 1.00 50.34 323 HIS A N 1
ATOM 2493 C CA . HIS A 1 323 ? -8.835 23.093 -28.198 1.00 50.34 323 HIS A CA 1
ATOM 2494 C C . HIS A 1 323 ? -9.898 23.068 -29.311 1.00 50.34 323 HIS A C 1
ATOM 2496 O O . HIS A 1 323 ? -11.007 23.568 -29.127 1.00 50.34 323 HIS A O 1
ATOM 2502 N N . LYS A 1 324 ? -9.599 22.414 -30.441 1.00 51.41 324 LYS A N 1
ATOM 2503 C CA . LYS A 1 324 ? -10.512 22.288 -31.590 1.00 51.41 324 LYS A CA 1
ATOM 2504 C C . LYS A 1 324 ? -11.713 21.372 -31.312 1.00 51.41 324 LYS A C 1
ATOM 2506 O O . LYS A 1 324 ? -12.766 21.539 -31.923 1.00 51.41 324 LYS A O 1
ATOM 2511 N N . VAL A 1 325 ? -11.565 20.404 -30.406 1.00 55.94 325 VAL A N 1
ATOM 2512 C CA . VAL A 1 325 ? -12.661 19.532 -29.949 1.00 55.94 325 VAL A CA 1
ATOM 2513 C C . VAL A 1 325 ? -13.540 20.246 -28.918 1.00 55.94 325 VAL A C 1
ATOM 2515 O O . VAL A 1 325 ? -14.762 20.147 -29.000 1.00 55.94 325 VAL A O 1
ATOM 2518 N N . GLY A 1 326 ? -12.944 21.017 -28.001 1.00 46.31 326 GLY A N 1
ATOM 2519 C CA . GLY A 1 326 ? -13.686 21.805 -27.010 1.00 46.31 326 GLY A CA 1
ATOM 2520 C C . GLY A 1 326 ? -14.564 22.898 -27.629 1.00 46.31 326 GLY A C 1
ATOM 2521 O O . GLY A 1 326 ? -15.711 23.060 -27.225 1.00 46.31 326 GLY A O 1
ATOM 2522 N N . SER A 1 327 ? -14.075 23.594 -28.661 1.00 46.16 327 SER A N 1
ATOM 2523 C CA . SER A 1 327 ? -14.827 24.667 -29.334 1.00 46.16 327 SER A CA 1
ATOM 2524 C C . SER A 1 327 ? -16.006 24.180 -30.184 1.00 46.16 327 SER A C 1
ATOM 2526 O O . SER A 1 327 ? -16.933 24.942 -30.447 1.00 46.16 327 SER A O 1
ATOM 2528 N N . ARG A 1 328 ? -16.014 22.906 -30.598 1.00 49.94 328 ARG A N 1
ATOM 2529 C CA . ARG A 1 328 ? -17.146 22.303 -31.324 1.00 49.94 328 ARG A CA 1
ATOM 2530 C C . ARG A 1 328 ? -18.305 21.904 -30.413 1.00 49.94 328 ARG A C 1
ATOM 2532 O O . ARG A 1 328 ? -19.429 21.853 -30.889 1.00 49.94 328 ARG A O 1
ATOM 2539 N N . GLN A 1 329 ? -18.047 21.638 -29.132 1.00 44.72 329 GLN A N 1
ATOM 2540 C CA . GLN A 1 329 ? -19.089 21.268 -28.164 1.00 44.72 329 GLN A CA 1
ATOM 2541 C C . GLN A 1 329 ? -19.805 22.476 -27.544 1.00 44.72 329 GLN A C 1
ATOM 2543 O O . GLN A 1 329 ? -20.868 22.306 -26.967 1.00 44.72 329 GLN A O 1
ATOM 2548 N N . SER A 1 330 ? -19.253 23.689 -27.659 1.00 43.56 330 SER A N 1
ATOM 2549 C CA . SER A 1 330 ? -19.907 24.928 -27.207 1.00 43.56 330 SER A CA 1
ATOM 2550 C C . SER A 1 330 ? -20.832 25.564 -28.253 1.00 43.56 330 SER A C 1
ATOM 2552 O O . SER A 1 330 ? -21.431 26.598 -27.981 1.00 43.56 330 SER A O 1
ATOM 2554 N N . LEU A 1 331 ? -20.897 24.991 -29.459 1.00 47.84 331 LEU A N 1
ATOM 2555 C CA . LEU A 1 331 ? -21.707 25.471 -30.587 1.00 47.84 331 LEU A CA 1
ATOM 2556 C C . LEU A 1 331 ? -22.900 24.543 -30.901 1.00 47.84 331 LEU A C 1
ATOM 2558 O O . LEU A 1 331 ? -23.582 24.751 -31.902 1.00 47.84 331 LEU A O 1
ATOM 2562 N N . SER A 1 332 ? -23.138 23.532 -30.058 1.00 42.38 332 SER A N 1
ATOM 2563 C CA . SER A 1 332 ? -24.281 22.606 -30.087 1.00 42.38 332 SER A CA 1
ATOM 2564 C C . SER A 1 332 ? -25.043 22.679 -28.775 1.00 42.38 332 SER A C 1
ATOM 2566 O O . SER A 1 332 ? -26.288 22.663 -28.815 1.00 42.38 332 SER A O 1
#

Solvent-accessible surface area (backbone atoms only — not comparable to full-atom values): 17530 Å² total; per-residue (Å²): 113,74,75,36,42,59,56,12,52,49,27,43,53,50,16,51,54,32,40,76,72,74,36,56,71,61,14,48,56,37,31,51,54,10,49,54,34,34,54,54,27,51,49,54,48,36,67,75,71,38,59,76,90,49,33,61,29,47,51,46,32,51,51,26,51,49,33,33,50,36,18,52,50,10,62,78,67,75,29,61,66,30,39,57,51,28,67,54,48,57,63,52,51,50,54,53,59,71,66,54,88,63,71,65,51,54,89,58,19,47,58,16,50,51,48,30,53,51,28,51,54,56,38,57,71,71,55,79,90,52,86,62,50,61,57,53,56,50,48,52,51,52,49,51,52,51,49,51,47,56,37,40,48,64,76,58,68,42,69,44,57,23,54,21,50,45,47,50,54,51,35,53,48,24,44,43,42,52,56,36,36,82,82,30,66,74,67,38,45,73,45,36,70,59,37,33,51,50,18,40,51,51,42,52,51,46,51,56,51,48,52,52,49,63,73,77,43,91,66,62,38,73,95,49,80,82,39,76,71,68,26,44,62,39,42,27,46,54,50,46,48,55,39,38,53,56,31,46,51,56,48,46,74,69,46,77,86,44,62,66,62,48,51,50,52,52,32,51,50,49,33,50,44,47,46,50,53,50,52,42,53,51,49,37,50,52,75,72,42,96,60,84,75,77,82,73,68,62,65,58,52,54,49,50,48,51,43,52,52,52,25,51,52,51,33,52,50,50,52,51,54,52,51,60,54,56,62,57,64,77,76,110

Secondary structure (DSSP, 8-state):
-TTTHHHHHHHHHHHHHHHHTT-HHHHHHHHHHHHHHHHHHHHHHHHHHS-HHHHHHHHHHHHHHHHHHHHHHHHHHT-HHHHHHGGGHHHHHHHHHHT--S-TTTTTHHHHHHHHHHHHHHHHHTS-S-TTHHHHHHHHHHHHHHHHHHHHHHHH--HHHHHHHHHHHHHHHHHHHHHGGGT-IIIIITTHHHHHHHHHHHHHHHHHHHHHHHHHS----TTSPP-TTTSHHHHHHHHHHHHHHHHHHHHHHH-TT-HHHHHHHHHHHHHHHHHHHHHHHHHHHHHHSS-TT--SSHHHHHHHHHHHHHHHHHHHHHHHHHHHHHHHHT--

Radius of gyration: 25.42 Å; Cα contacts (8 Å, |Δi|>4): 353; chains: 1; bounding box: 57×46×69 Å